Protein 4ISO (pdb70)

Sequence (301 aa):
VVGGTDADEGEWPWQVSLHALGQGHICCGASLISPNWLVSAAHCYIDDRGFRYSDPTQWTAFLGLHDQSQRSAPGVQERRLKRIISHPFFNDFTFDYDIALLELEKPAEYSSMVRPICLPDASHVFPAGKAIWVTGWGHTQYGGTGALILQKGEIRVIQQTTCENLLPQQITPRMMCVGFLSGGVDSCQGDSGGPLSSVEADGRIFQAGVVSWGDGCAQRNKPGVYTRLPLFRDWIKENTGVQTEDYCLASNKVGRCRGSFPRWYYDPTEQICKSFVYGGCLGNKNNYLREEECILACRGVQ

Secondary structure (DSSP, 8-state):
-BS-EEPPTTS-TTEEEEEETTTEEEEEEEE-SSSEEEE-GGGS---SS--TT-GGGEEEEES-SBTT-TTSTT-EEEEEEEEEE-TT--TTT-TT--EEEEESSPPPP-SS--PPBPPPTT----TT-EEEEEES--SSTTS---SBPEEEEEEE--HHHHHHHSTT---TTEEEEE-TT-S-B--TT-TTPEEEEE-TTS-EEEEEEEEE-SSSS-TT--EEEEESGGGHHHHHHHH--/-HIIIIISPP---SB---EEEEEEETTTTEEEEEEE-SSS--SS-BSSHHHHHHHHTT--

InterPro domains:
  IPR000082 SEA domain [PF01390] (89-164)
  IPR000082 SEA domain [PS50024] (86-203)
  IPR000859 CUB domain [PF00431] (227-331)
  IPR000859 CUB domain [PF00431] (340-444)
  IPR000859 CUB domain [PS01180] (214-334)
  IPR000859 CUB domain [PS01180] (340-447)
  IPR000859 CUB domain [SM00042] (214-334)
  IPR000859 CUB domain [SM00042] (340-447)
  IPR000859 CUB domain [cd00041] (227-332)
  IPR000859 CUB domain [cd00041] (340-444)
  IPR001254 Serine proteases, trypsin domain [PF00089] (615-849)
  IPR001254 Serine proteases, trypsin domain [PS50240] (615-854)
  IPR001254 Serine proteases, trypsin domain [SM00020] (614-849)
  IPR001254 Serine proteases, trypsin domain [cd00190] (615-852)
  IPR002172 Low-density lipoprotein (LDL) receptor class A repeat [PF00057] (453-486)
  IPR002172 Low-density lipoprotein (LDL) receptor class A repeat [PF00057] (488-523)
  IPR002172 Low-density lipoprotein (LDL) receptor class A repeat [PF00057] (525-559)
  IPR002172 Low-density lipoprotein (LDL) receptor class A repeat [PF00057] (566-602)
  IPR002172 Low-density lipoprotein (LDL) receptor class A repeat [PR00261] (462-483)
  IPR002172 Low-density lipoprotein (LDL) receptor class A repeat [PR00261] (499-520)

Foldseek 3Di:
DAQWAFDDQLRQQQKKFKQFAPGGTQEIWGAAFQWKTKFWQLQQPDDPPDHSQDQQRMKMWTLDFFSVCCPPPRIDIWGWDHKAQDPPQDNVLRPRTMIMTTTPGTDDDDSRHDGAAADALPDDDDFFAKWKAKFQDDNFFVHDTHRGITIFIKTWHDPVLVCVLPPPRDDVQKTFIHDLQFRTAGYGSHGTTFIWHQDDVRGTYTQFTFTDWDTHRDHSIGTMTGGRSNCPVVCCVVPVD/DCCFQAVDDWDQDDAQDFQWWWFHDQVVQAIDIDTHNPPDTTNRTGNDRVVNCVVHHPHD

B-factor: mean 25.2, std 8.46, range [13.32, 59.09]

Solvent-accessible surface area: 13180 Å² total; per-residue (Å²): 1,20,51,23,85,87,4,91,128,30,50,20,9,12,4,0,0,0,20,3,125,82,21,33,29,0,0,1,0,0,0,9,10,57,52,20,0,0,0,0,0,3,0,2,59,70,61,253,49,26,158,4,49,44,31,75,42,2,26,0,15,1,7,9,37,23,21,68,99,109,115,39,133,38,28,26,104,27,124,7,120,109,26,26,38,15,96,132,32,62,42,151,70,2,15,45,1,0,0,0,0,40,7,100,114,76,8,126,100,42,96,43,0,112,33,5,31,24,3,89,49,92,61,111,14,71,62,35,52,29,0,66,0,0,2,8,1,13,61,118,90,60,22,109,43,16,108,45,7,18,32,3,77,0,116,9,18,110,48,88,40,0,78,118,40,0,75,184,49,24,28,94,50,4,4,0,0,1,61,79,88,9,42,32,1,0,0,1,1,1,0,0,0,0,0,0,0,73,36,118,89,48,129,35,35,0,0,0,0,0,2,0,0,31,18,4,15,100,186,70,66,4,0,1,0,3,64,0,14,84,4,46,90,31,0,113,139,54,21,54,45,156,82,125,77,69,2,60,29,93,55,87,22,10,63,0,0,0,12,6,49,16,70,31,4,22,35,130,90,98,85,7,69,78,20,44,20,0,16,1,59,32,54,113,0,27,11,34,137,73,102,83,0,78,151,51,1,204,52,33,164

Radius of gyration: 18.5 Å; Cα contacts (8 Å, |Δi|>4): 838; chains: 2; bounding box: 52×42×48 Å

Structure (mmCIF, N/CA/C/O backbone):
data_4ISO
#
_entry.id   4ISO
#
_cell.length_a   61.372
_cell.length_b   61.372
_cell.length_c   178.355
_cell.angle_alpha   90.000
_cell.angle_beta   90.000
_cell.angle_gamma   90.000
#
_symmetry.space_group_name_H-M   'P 43 21 2'
#
loop_
_entity.id
_entity.type
_entity.pdbx_description
1 polymer 'Suppressor of tumorigenicity 14 protein'
2 polymer 'Kunitz-type protease inhibitor 1'
3 non-polymer GLUTATHIONE
4 non-polymer GLYCEROL
5 non-polymer DI(HYDROXYETHYL)ETHER
6 non-polymer 'TRIETHYLENE GLYCOL'
7 water water
#
loop_
_atom_site.group_PDB
_atom_site.id
_atom_site.type_symbol
_atom_site.label_atom_id
_atom_site.label_alt_id
_atom_site.label_comp_id
_atom_site.label_asym_id
_atom_site.label_entity_id
_atom_site.label_seq_id
_atom_site.pdbx_PDB_ins_code
_atom_site.Cartn_x
_atom_site.Cartn_y
_atom_site.Cartn_z
_atom_site.occupancy
_atom_site.B_iso_or_equiv
_atom_site.auth_seq_id
_atom_site.auth_comp_id
_atom_site.auth_asym_id
_atom_site.auth_atom_id
_atom_site.pdbx_PDB_model_num
ATOM 1 N N . VAL A 1 1 ? 25.373 9.855 23.096 1.00 17.19 16 VAL A N 1
ATOM 2 C CA . VAL A 1 1 ? 24.990 11.191 22.509 1.00 17.96 16 VAL A CA 1
ATOM 3 C C . VAL A 1 1 ? 25.250 12.271 23.564 1.00 18.52 16 VAL A C 1
ATOM 4 O O . VAL A 1 1 ? 24.720 12.181 24.696 1.00 19.33 16 VAL A O 1
ATOM 8 N N . VAL A 1 2 ? 26.080 13.246 23.193 1.00 18.28 17 VAL A N 1
ATOM 9 C CA . VAL A 1 2 ? 26.412 14.401 24.011 1.00 18.65 17 VAL A CA 1
ATOM 10 C C . VAL A 1 2 ? 25.448 15.496 23.580 1.00 19.38 17 VAL A C 1
ATOM 11 O O . VAL A 1 2 ? 25.265 15.705 22.386 1.00 18.21 17 VAL A O 1
ATOM 15 N N . GLY A 1 3 ? 24.816 16.175 24.535 1.00 19.01 18 GLY A N 1
ATOM 16 C CA . GLY A 1 3 ? 23.998 17.345 24.203 1.00 19.49 18 GLY A CA 1
ATOM 17 C C . GLY A 1 3 ? 22.630 17.005 23.648 1.00 19.93 18 GLY A C 1
ATOM 18 O O . GLY A 1 3 ? 21.975 17.855 23.050 1.00 19.93 18 GLY A O 1
ATOM 19 N N . GLY A 1 4 ? 22.178 15.772 23.860 1.00 20.25 19 GLY A N 1
ATOM 20 C CA . GLY A 1 4 ? 20.876 15.350 23.360 1.00 20.18 19 GLY A CA 1
ATOM 21 C C . GLY A 1 4 ? 19.818 15.392 24.455 1.00 20.78 19 GLY A C 1
ATOM 22 O O . GLY A 1 4 ? 20.034 15.964 25.530 1.00 20.69 19 GLY A O 1
ATOM 23 N N . THR A 1 5 ? 18.678 14.764 24.206 1.00 20.83 20 THR A N 1
ATOM 24 C CA . THR A 1 5 ? 17.601 14.710 25.211 1.00 21.12 20 THR A CA 1
ATOM 25 C C . THR A 1 5 ? 16.988 13.328 25.117 1.00 20.50 20 THR A C 1
ATOM 26 O O . THR A 1 5 ? 17.240 12.610 24.122 1.00 18.74 20 THR A O 1
ATOM 30 N N . ASP A 1 6 ? 16.176 12.948 26.111 1.00 19.58 21 ASP A N 1
ATOM 31 C CA . ASP A 1 6 ? 15.494 11.661 26.070 1.00 20.57 21 ASP A CA 1
ATOM 32 C C . ASP A 1 6 ? 14.619 11.506 24.835 1.00 21.42 21 ASP A C 1
ATOM 33 O O . ASP A 1 6 ? 13.787 12.367 24.548 1.00 21.18 21 ASP A O 1
ATOM 38 N N . ALA A 1 7 ? 14.776 10.396 24.118 1.00 21.08 22 ALA A N 1
ATOM 39 C CA . ALA A 1 7 ? 13.838 10.089 23.049 1.00 21.91 22 ALA A CA 1
ATOM 40 C C . ALA A 1 7 ? 12.457 9.774 23.639 1.00 23.11 22 ALA A C 1
ATOM 41 O O . ALA A 1 7 ? 12.376 9.262 24.768 1.00 22.92 22 ALA A O 1
ATOM 43 N N . ASP A 1 8 ? 11.393 10.074 22.877 1.00 23.72 23 ASP A N 1
ATOM 44 C CA . ASP A 1 8 ? 10.028 9.573 23.160 1.00 24.43 23 ASP A CA 1
ATOM 45 C C . ASP A 1 8 ? 9.934 8.036 22.970 1.00 24.25 23 ASP A C 1
ATOM 46 O O . ASP A 1 8 ? 10.594 7.454 22.085 1.00 23.72 23 ASP A O 1
ATOM 51 N N . GLU A 1 9 ? 9.092 7.365 23.753 1.00 23.48 24 GLU A N 1
ATOM 52 C CA . GLU A 1 9 ? 8.834 5.943 23.480 1.00 23.77 24 GLU A CA 1
ATOM 53 C C . GLU A 1 9 ? 8.149 5.792 22.123 1.00 23.24 24 GLU A C 1
ATOM 54 O O . GLU A 1 9 ? 7.172 6.491 21.838 1.00 22.92 24 GLU A O 1
ATOM 60 N N . GLY A 1 10 ? 8.679 4.913 21.274 1.00 22.61 25 GLY A N 1
ATOM 61 C CA . GLY A 1 10 ? 8.118 4.710 19.937 1.00 23.17 25 GLY A CA 1
ATOM 62 C C . GLY A 1 10 ? 8.662 5.683 18.898 1.00 22.81 25 GLY A C 1
ATOM 63 O O . GLY A 1 10 ? 8.309 5.621 17.724 1.00 22.95 25 GLY A O 1
ATOM 64 N N . GLU A 1 11 ? 9.535 6.584 19.312 1.00 22.97 26 GLU A N 1
ATOM 65 C CA . GLU A 1 11 ? 9.990 7.627 18.386 1.00 22.63 26 GLU A CA 1
ATOM 66 C C . GLU A 1 11 ? 10.967 7.123 17.317 1.00 22.31 26 GLU A C 1
ATOM 67 O O . GLU A 1 11 ? 10.891 7.551 16.166 1.00 22.90 26 GLU A O 1
ATOM 73 N N . TRP A 1 12 ? 11.864 6.205 17.681 1.00 21.20 27 TRP A N 1
ATOM 74 C CA . TRP A 1 12 ? 12.831 5.648 16.722 1.00 20.27 27 TRP A CA 1
ATOM 75 C C . TRP A 1 12 ? 12.735 4.115 16.725 1.00 19.34 27 TRP A C 1
ATOM 76 O O . TRP A 1 12 ? 13.609 3.451 17.278 1.00 18.73 27 TRP A O 1
ATOM 87 N N . PRO A 1 13 ? 11.646 3.545 16.142 1.00 18.94 28 PRO A N 1
ATOM 88 C CA . PRO A 1 13 ? 11.373 2.099 16.294 1.00 18.91 28 PRO A CA 1
ATOM 89 C C . PRO A 1 13 ? 12.319 1.248 15.473 1.00 18.52 28 PRO A C 1
ATOM 90 O O . PRO A 1 13 ? 12.226 0.014 15.509 1.00 18.30 28 PRO A O 1
ATOM 94 N N . TRP A 1 14 ? 13.197 1.903 14.714 1.00 16.13 29 TRP A N 1
ATOM 95 C CA . TRP A 1 14 ? 14.260 1.216 13.979 1.00 16.69 29 TRP A CA 1
ATOM 96 C C . TRP A 1 14 ? 15.567 1.119 14.780 1.00 17.34 29 TRP A C 1
ATOM 97 O O . TRP A 1 14 ? 16.481 0.390 14.382 1.00 18.08 29 TRP A O 1
ATOM 108 N N . GLN A 1 15 ? 15.689 1.878 15.875 1.00 17.01 30 GLN A N 1
ATOM 109 C CA . GLN A 1 15 ? 16.930 1.833 16.681 1.00 17.40 30 GLN A CA 1
ATOM 110 C C . GLN A 1 15 ? 17.046 0.491 17.398 1.00 17.72 30 GLN A C 1
ATOM 111 O O . GLN A 1 15 ? 16.071 0.019 18.020 1.00 17.42 30 GLN A O 1
ATOM 117 N N . VAL A 1 16 ? 18.225 -0.118 17.287 1.00 17.48 31 VAL A N 1
ATOM 118 C CA . VAL A 1 16 ? 18.497 -1.414 17.894 1.00 18.42 31 VAL A CA 1
ATOM 119 C C . VAL A 1 16 ? 19.728 -1.328 18.814 1.00 18.02 31 VAL A C 1
ATOM 120 O O . VAL A 1 16 ? 20.665 -0.585 18.522 1.00 18.75 31 VAL A O 1
ATOM 124 N N . SER A 1 17 ? 19.716 -2.084 19.902 1.00 16.23 32 SER A N 1
ATOM 125 C CA . SER A 1 17 ? 20.877 -2.195 20.810 1.00 16.96 32 SER A CA 1
ATOM 126 C C . SER A 1 17 ? 21.549 -3.573 20.678 1.00 16.62 32 SER A C 1
ATOM 127 O O . SER A 1 17 ? 20.874 -4.593 20.853 1.00 17.24 32 SER A O 1
ATOM 130 N N . LEU A 1 18 ? 22.842 -3.609 20.349 1.00 16.23 33 LEU A N 1
ATOM 131 C CA . LEU A 1 18 ? 23.603 -4.861 20.280 1.00 16.96 33 LEU A CA 1
ATOM 132 C C . LEU A 1 18 ? 24.497 -5.134 21.514 1.00 16.63 33 LEU A C 1
ATOM 133 O O . LEU A 1 18 ? 25.423 -4.371 21.811 1.00 16.15 33 LEU A O 1
ATOM 138 N N . HIS A 1 19 ? 24.229 -6.264 22.173 1.00 17.71 34 HIS A N 1
ATOM 139 C CA . HIS A 1 19 ? 24.964 -6.718 23.352 1.00 17.40 34 HIS A CA 1
ATOM 140 C C . HIS A 1 19 ? 25.810 -7.927 23.017 1.00 18.38 34 HIS A C 1
ATOM 141 O O . HIS A 1 19 ? 25.310 -8.903 22.425 1.00 18.37 34 HIS A O 1
ATOM 148 N N . ALA A 1 20 ? 27.073 -7.865 23.426 1.00 18.78 35 ALA A N 1
ATOM 149 C CA . ALA A 1 20 ? 28.010 -8.971 23.267 1.00 19.92 35 ALA A CA 1
ATOM 150 C C . ALA A 1 20 ? 28.095 -9.750 24.574 1.00 20.66 35 ALA A C 1
ATOM 151 O O . ALA A 1 20 ? 27.932 -9.173 25.654 1.00 20.81 35 ALA A O 1
ATOM 153 N N . LEU A 1 21 ? 28.364 -11.048 24.470 1.00 21.52 36 LEU A N 1
ATOM 154 C CA . LEU A 1 21 ? 28.307 -11.953 25.626 1.00 22.31 36 LEU A CA 1
ATOM 155 C C . LEU A 1 21 ? 29.168 -11.442 26.786 1.00 21.76 36 LEU A C 1
ATOM 156 O O . LEU A 1 21 ? 30.373 -11.217 26.622 1.00 21.39 36 LEU A O 1
ATOM 161 N N . GLY A 1 22 ? 28.533 -11.252 27.944 1.00 22.08 37 GLY A N 1
ATOM 162 C CA . GLY A 1 22 ? 29.236 -10.818 29.169 1.00 21.70 37 GLY A CA 1
ATOM 163 C C . GLY A 1 22 ? 29.624 -9.348 29.231 1.00 21.40 37 GLY A C 1
ATOM 164 O O . GLY A 1 22 ? 30.290 -8.921 30.163 1.00 21.54 37 GLY A O 1
ATOM 165 N N . GLN A 1 23 ? 29.175 -8.560 28.258 1.00 20.82 38 GLN A N 1
ATOM 166 C CA . GLN A 1 23 ? 29.723 -7.219 28.044 1.00 20.12 38 GLN A CA 1
ATOM 167 C C . GLN A 1 23 ? 28.678 -6.114 27.937 1.00 19.98 38 GLN A C 1
ATOM 168 O O . GLN A 1 23 ? 29.035 -4.938 27.925 1.00 21.29 38 GLN A O 1
ATOM 174 N N . GLY A 1 24 ? 27.410 -6.494 27.865 1.00 19.23 39 GLY A N 1
ATOM 175 C CA . GLY A 1 24 ? 26.306 -5.535 27.697 1.00 19.24 39 GLY A CA 1
ATOM 176 C C . GLY A 1 24 ? 26.372 -4.781 26.372 1.00 18.78 39 GLY A C 1
ATOM 177 O O . GLY A 1 24 ? 26.996 -5.234 25.415 1.00 18.61 39 GLY A O 1
ATOM 178 N N . HIS A 1 25 ? 25.731 -3.620 26.331 1.00 18.62 40 HIS A N 1
ATOM 179 C CA . HIS A 1 25 ? 25.588 -2.877 25.089 1.00 18.55 40 HIS A CA 1
ATOM 180 C C . HIS A 1 25 ? 26.934 -2.412 24.557 1.00 18.36 40 HIS A C 1
ATOM 181 O O . HIS A 1 25 ? 27.683 -1.759 25.266 1.00 17.66 40 HIS A O 1
ATOM 188 N N . ILE A 1 26 ? 27.212 -2.737 23.300 1.00 18.13 41 ILE A N 1
ATOM 189 C CA . ILE A 1 26 ? 28.457 -2.347 22.619 1.00 17.97 41 ILE A CA 1
ATOM 190 C C . ILE A 1 26 ? 28.224 -1.326 21.462 1.00 18.48 41 ILE A C 1
ATOM 191 O O . ILE A 1 26 ? 29.017 -0.409 21.263 1.00 17.60 41 ILE A O 1
ATOM 196 N N A CYS A 1 27 ? 27.166 -1.541 20.683 0.50 18.49 42 CYS A N 1
ATOM 197 N N B CYS A 1 27 ? 27.210 -1.505 20.662 0.50 18.49 42 CYS A N 1
ATOM 198 C CA A CYS A 1 27 ? 26.924 -0.797 19.446 0.50 19.50 42 CYS A CA 1
ATOM 199 C CA B CYS A 1 27 ? 26.861 -0.516 19.699 0.50 19.50 42 CYS A CA 1
ATOM 200 C C A CYS A 1 27 ? 25.439 -0.729 19.196 0.50 18.33 42 CYS A C 1
ATOM 201 C C B CYS A 1 27 ? 25.465 -0.685 19.209 0.50 18.33 42 CYS A C 1
ATOM 202 O O A CYS A 1 27 ? 24.675 -1.561 19.688 0.50 18.39 42 CYS A O 1
ATOM 203 O O B CYS A 1 27 ? 24.768 -1.536 19.678 0.50 18.39 42 CYS A O 1
ATOM 208 N N . GLY A 1 28 ? 25.029 0.283 18.445 1.00 17.86 43 GLY A N 1
ATOM 209 C CA . GLY A 1 28 ? 23.694 0.315 17.896 1.00 16.91 43 GLY A CA 1
ATOM 210 C C . GLY A 1 28 ? 23.609 -0.323 16.520 1.00 16.96 43 GLY A C 1
ATOM 211 O O . GLY A 1 28 ? 24.599 -0.821 15.959 1.00 17.26 43 GLY A O 1
ATOM 212 N N . ALA A 1 29 ? 22.399 -0.339 15.990 1.00 17.25 44 ALA A N 1
ATOM 213 C CA . ALA A 1 29 ? 22.138 -0.808 14.635 1.00 17.52 44 ALA A CA 1
ATOM 214 C C . ALA A 1 29 ? 20.773 -0.256 14.272 1.00 17.99 44 ALA A C 1
ATOM 215 O O . ALA A 1 29 ? 20.122 0.405 15.115 1.00 16.89 44 ALA A O 1
ATOM 217 N N . SER A 1 30 ? 20.370 -0.467 13.015 1.00 17.15 45 SER A N 1
ATOM 218 C CA . SER A 1 30 ? 19.067 -0.026 12.536 1.00 17.84 45 SER A CA 1
ATOM 219 C C . SER A 1 30 ? 18.358 -1.181 11.826 1.00 17.57 45 SER A C 1
ATOM 220 O O . SER A 1 30 ? 18.958 -1.911 11.055 1.00 17.36 45 SER A O 1
ATOM 223 N N . LEU A 1 31 ? 17.079 -1.327 12.090 1.00 17.61 46 LEU A N 1
ATOM 224 C CA . LEU A 1 31 ? 16.278 -2.363 11.430 1.00 18.12 46 LEU A CA 1
ATOM 225 C C . LEU A 1 31 ? 15.865 -1.847 10.057 1.00 17.96 46 LEU A C 1
ATOM 226 O O . LEU A 1 31 ? 15.336 -0.744 9.966 1.00 17.57 46 LEU A O 1
ATOM 231 N N . ILE A 1 32 ? 16.130 -2.630 9.009 1.00 18.65 47 ILE A N 1
ATOM 232 C CA . ILE A 1 32 ? 15.810 -2.229 7.628 1.00 19.62 47 ILE A CA 1
ATOM 233 C C . ILE A 1 32 ? 14.784 -3.146 6.927 1.00 21.23 47 ILE A C 1
ATOM 234 O O . ILE A 1 32 ? 14.290 -2.791 5.861 1.00 20.88 47 ILE A O 1
ATOM 239 N N . SER A 1 33 ? 14.482 -4.302 7.543 1.00 21.62 48 SER A N 1
ATOM 240 C CA . SER A 1 33 ? 13.493 -5.287 7.050 1.00 22.26 48 SER A CA 1
ATOM 241 C C . SER A 1 33 ? 13.236 -6.287 8.194 1.00 22.78 48 SER A C 1
ATOM 242 O O . SER A 1 33 ? 13.834 -6.138 9.274 1.00 22.72 48 SER A O 1
ATOM 245 N N . PRO A 1 34 ? 12.364 -7.312 7.987 1.00 22.82 49 PRO A N 1
ATOM 246 C CA . PRO A 1 34 ? 12.107 -8.194 9.128 1.00 22.64 49 PRO A CA 1
ATOM 247 C C . PRO A 1 34 ? 13.346 -8.931 9.592 1.00 22.30 49 PRO A C 1
ATOM 248 O O . PRO A 1 34 ? 13.449 -9.271 10.760 1.00 22.91 49 PRO A O 1
ATOM 252 N N . ASN A 1 35 ? 14.290 -9.146 8.687 1.00 21.44 50 ASN A N 1
ATOM 253 C CA . ASN A 1 35 ? 15.380 -10.051 8.938 1.00 21.49 50 ASN A CA 1
ATOM 254 C C . ASN A 1 35 ? 16.758 -9.411 9.038 1.00 20.50 50 ASN A C 1
ATOM 255 O O . ASN A 1 35 ? 17.697 -10.098 9.442 1.00 19.61 50 ASN A O 1
ATOM 260 N N . TRP A 1 36 ? 16.874 -8.126 8.677 1.00 19.65 51 TRP A N 1
ATOM 261 C CA . TRP A 1 36 ? 18.189 -7.467 8.535 1.00 19.72 51 TRP A CA 1
ATOM 262 C C . TRP A 1 36 ? 18.360 -6.137 9.281 1.00 18.61 51 TRP A C 1
ATOM 263 O O . TRP A 1 36 ? 17.422 -5.354 9.401 1.00 19.92 51 TRP A O 1
ATOM 274 N N . LEU A 1 37 ? 19.581 -5.899 9.756 1.00 18.29 52 LEU A N 1
ATOM 275 C CA . LEU A 1 37 ? 20.001 -4.635 10.386 1.00 17.29 52 LEU A CA 1
ATOM 276 C C . LEU A 1 37 ? 21.220 -4.078 9.662 1.00 16.65 52 LEU A C 1
ATOM 277 O O . LEU A 1 37 ? 22.003 -4.837 9.110 1.00 17.25 52 LEU A O 1
ATOM 282 N N . VAL A 1 38 ? 21.413 -2.762 9.732 1.00 16.26 53 VAL A N 1
ATOM 283 C CA . VAL A 1 38 ? 22.646 -2.137 9.270 1.00 15.87 53 VAL A CA 1
ATOM 284 C C . VAL A 1 38 ? 23.376 -1.695 10.528 1.00 16.07 53 VAL A C 1
ATOM 285 O O . VAL A 1 38 ? 22.744 -1.233 11.458 1.00 15.29 53 VAL A O 1
ATOM 289 N N . SER A 1 39 ? 24.690 -1.857 10.560 1.00 16.59 54 SER A N 1
ATOM 290 C CA . SER A 1 39 ? 25.477 -1.419 11.702 1.00 17.68 54 SER A CA 1
ATOM 291 C C . SER A 1 39 ? 26.859 -1.070 11.187 1.00 18.11 54 SER A C 1
ATOM 292 O O . SER A 1 39 ? 27.058 -0.945 9.966 1.00 18.60 54 SER A O 1
ATOM 295 N N . ALA A 1 40 ? 27.802 -0.842 12.102 1.00 18.62 55 ALA A N 1
ATOM 296 C CA . ALA A 1 40 ? 29.173 -0.482 11.743 1.00 17.91 55 ALA A CA 1
ATOM 297 C C . ALA A 1 40 ? 30.076 -1.713 11.759 1.00 18.67 55 ALA A C 1
ATOM 298 O O . ALA A 1 40 ? 30.053 -2.465 12.736 1.00 19.80 55 ALA A O 1
ATOM 300 N N . ALA A 1 41 ? 30.924 -1.869 10.738 1.00 18.38 56 ALA A N 1
ATOM 301 C CA . ALA A 1 41 ? 31.891 -2.982 10.661 1.00 18.11 56 ALA A CA 1
ATOM 302 C C . ALA A 1 41 ? 32.859 -3.067 11.850 1.00 18.25 56 ALA A C 1
ATOM 303 O O . ALA A 1 41 ? 33.182 -4.162 12.307 1.00 17.01 56 ALA A O 1
ATOM 305 N N . HIS A 1 42 ? 33.321 -1.919 12.348 1.00 18.06 57 HIS A N 1
ATOM 306 C CA . HIS A 1 42 ? 34.322 -1.934 13.410 1.00 18.89 57 HIS A CA 1
ATOM 307 C C . HIS A 1 42 ? 33.780 -2.465 14.725 1.00 19.35 57 HIS A C 1
ATOM 308 O O . HIS A 1 42 ? 34.561 -2.721 15.630 1.00 19.38 57 HIS A O 1
ATOM 315 N N . CYS A 1 43 ? 32.469 -2.634 14.842 1.00 19.49 58 CYS A N 1
ATOM 316 C CA . CYS A 1 43 ? 31.916 -3.322 16.017 1.00 20.19 58 CYS A CA 1
ATOM 317 C C . CYS A 1 43 ? 32.154 -4.830 16.030 1.00 20.96 58 CYS A C 1
ATOM 318 O O . CYS A 1 43 ? 32.009 -5.458 17.095 1.00 20.99 58 CYS A O 1
ATOM 321 N N . TYR A 1 44 ? 32.494 -5.424 14.877 1.00 20.24 59 TYR A N 1
ATOM 322 C CA . TYR A 1 44 ? 32.373 -6.892 14.720 1.00 19.73 59 TYR A CA 1
ATOM 323 C C . TYR A 1 44 ? 33.663 -7.517 14.240 1.00 21.21 59 TYR A C 1
ATOM 324 O O . TYR A 1 44 ? 33.658 -8.408 13.397 1.00 21.34 59 TYR A O 1
ATOM 333 N N . ILE A 1 45 ? 34.774 -7.053 14.797 1.00 21.34 60 ILE A N 1
ATOM 334 C CA . ILE A 1 45 ? 36.086 -7.531 14.395 1.00 22.99 60 ILE A CA 1
ATOM 335 C C . ILE A 1 45 ? 36.668 -8.378 15.514 1.00 23.80 60 ILE A C 1
ATOM 336 O O . ILE A 1 45 ? 36.704 -7.931 16.667 1.00 22.18 60 ILE A O 1
ATOM 341 N N . ASP A 1 46 A 37.111 -9.593 15.166 1.00 25.31 60 ASP A N 1
ATOM 342 C CA . ASP A 1 46 A 37.776 -10.469 16.126 1.00 27.67 6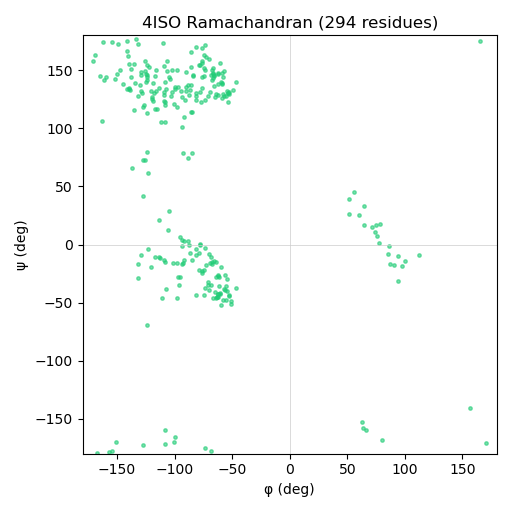0 ASP A CA 1
ATOM 343 C C . ASP A 1 46 A 39.010 -9.785 16.679 1.00 29.01 60 ASP A C 1
ATOM 344 O O . ASP A 1 46 A 39.762 -9.132 15.956 1.00 29.15 60 ASP A O 1
ATOM 349 N N . ASP A 1 47 B 39.224 -9.910 17.972 1.00 30.85 60 ASP A N 1
ATOM 350 C CA . ASP A 1 47 B 40.534 -9.527 18.459 1.00 32.57 60 ASP A CA 1
ATOM 351 C C . ASP A 1 47 B 41.146 -10.645 19.270 1.00 33.44 60 ASP A C 1
ATOM 352 O O . ASP A 1 47 B 40.602 -11.758 19.347 1.00 32.72 60 ASP A O 1
ATOM 357 N N . ARG A 1 48 C 42.278 -10.311 19.880 1.00 34.97 60 ARG A N 1
ATOM 358 C CA . ARG A 1 48 C 43.055 -11.215 20.713 1.00 36.40 60 ARG A CA 1
ATOM 359 C C . ARG A 1 48 C 42.210 -12.007 21.722 1.00 35.77 60 ARG A C 1
ATOM 360 O O . ARG A 1 48 C 42.485 -13.181 21.965 1.00 36.95 60 ARG A O 1
ATOM 368 N N . GLY A 1 49 D 41.188 -11.380 22.297 1.00 34.35 60 GLY A N 1
ATOM 369 C CA . GLY A 1 49 D 40.455 -11.997 23.395 1.00 32.87 60 GLY A CA 1
ATOM 370 C C . GLY A 1 49 D 39.053 -12.500 23.135 1.00 31.93 60 GLY A C 1
ATOM 371 O O . GLY A 1 49 D 38.519 -13.265 23.939 1.00 32.49 60 GLY A O 1
ATOM 372 N N . PHE A 1 50 E 38.432 -12.092 22.029 1.00 29.69 60 PHE A N 1
ATOM 373 C CA . PHE A 1 50 E 37.006 -12.365 21.860 1.00 27.96 60 PHE A CA 1
ATOM 374 C C . PHE A 1 50 E 36.616 -12.241 20.385 1.00 27.30 60 PHE A C 1
ATOM 375 O O . PHE A 1 50 E 37.090 -11.352 19.681 1.00 25.79 60 PHE A O 1
ATOM 383 N N . ARG A 1 51 F 35.734 -13.125 19.947 1.00 25.87 60 ARG A N 1
ATOM 384 C CA . ARG A 1 51 F 35.371 -13.211 18.549 1.00 25.76 60 ARG A CA 1
ATOM 385 C C . ARG A 1 51 F 34.156 -12.367 18.218 1.00 23.52 60 ARG A C 1
ATOM 386 O O . ARG A 1 51 F 33.042 -12.881 18.082 1.00 23.32 60 ARG A O 1
ATOM 394 N N . TYR A 1 52 G 34.378 -11.064 18.084 1.00 21.80 60 TYR A N 1
ATOM 395 C CA . TYR A 1 52 G 33.253 -10.147 17.837 1.00 20.17 60 TYR A CA 1
ATOM 396 C C . TYR A 1 52 G 32.622 -10.382 16.457 1.00 19.61 60 TYR A C 1
ATOM 397 O O . TYR A 1 52 G 31.495 -9.965 16.217 1.00 19.45 60 TYR A O 1
ATOM 406 N N . SER A 1 53 H 33.330 -11.072 15.565 1.00 20.98 60 SER A N 1
ATOM 407 C CA . SER A 1 53 H 32.762 -11.397 14.228 1.00 21.08 60 SER A CA 1
ATOM 408 C C . SER A 1 53 H 31.841 -12.607 14.275 1.00 21.79 60 SER A C 1
ATOM 409 O O . SER A 1 53 H 31.153 -12.927 13.297 1.00 21.53 60 SER A O 1
ATOM 412 N N . ASP A 1 54 I 31.825 -13.288 15.406 1.00 21.92 60 ASP A N 1
ATOM 413 C CA . ASP A 1 54 I 31.020 -14.486 15.532 1.00 23.05 60 ASP A CA 1
ATOM 414 C C . ASP A 1 54 I 29.581 -14.140 15.946 1.00 22.51 60 ASP A C 1
ATOM 415 O O . ASP A 1 54 I 29.355 -13.628 17.046 1.00 22.71 60 ASP A O 1
ATOM 420 N N . PRO A 1 55 ? 28.601 -14.403 15.050 1.00 22.85 61 PRO A N 1
ATOM 421 C CA . PRO A 1 55 ? 27.215 -13.968 15.265 1.00 22.40 61 PRO A CA 1
ATOM 422 C C . PRO A 1 55 ? 26.574 -14.583 16.505 1.00 22.59 61 PRO A C 1
ATOM 423 O O . PRO A 1 55 ? 25.669 -13.965 17.071 1.00 21.15 61 PRO A O 1
ATOM 427 N N . THR A 1 56 ? 27.032 -15.772 16.927 1.00 22.83 62 THR A N 1
ATOM 428 C CA . THR A 1 56 ? 26.482 -16.413 18.161 1.00 23.92 62 THR A CA 1
ATOM 429 C C . THR A 1 56 ? 26.789 -15.636 19.454 1.00 23.38 62 THR A C 1
ATOM 430 O O . THR A 1 56 ? 26.205 -15.920 20.490 1.00 24.53 62 THR A O 1
ATOM 434 N N . GLN A 1 57 ? 27.707 -14.683 19.393 1.00 23.21 63 GLN A N 1
ATOM 435 C CA . GLN A 1 57 ? 28.166 -13.963 20.601 1.00 22.99 63 GLN A CA 1
ATOM 436 C C . GLN A 1 57 ? 27.310 -12.746 20.930 1.00 22.61 63 GLN A C 1
ATOM 437 O O . GLN A 1 57 ? 27.550 -12.073 21.936 1.00 22.82 63 GLN A O 1
ATOM 443 N N . TRP A 1 58 ? 26.293 -12.479 20.106 1.00 22.75 64 TRP A N 1
ATOM 444 C CA . TRP A 1 58 ? 25.523 -11.244 20.212 1.00 21.52 64 TRP A CA 1
ATOM 445 C C . TRP A 1 58 ? 24.033 -11.444 20.431 1.00 22.56 64 TRP A C 1
ATOM 446 O O . TRP A 1 58 ? 23.436 -12.440 19.974 1.00 23.41 64 TRP A O 1
ATOM 457 N N . THR A 1 59 ? 23.418 -10.460 21.080 1.00 21.99 65 THR A N 1
ATOM 458 C CA . THR A 1 59 ? 21.978 -10.382 21.163 1.00 22.15 65 THR A CA 1
ATOM 459 C C . THR A 1 59 ? 21.541 -8.985 20.750 1.00 21.18 65 THR A C 1
ATOM 460 O O . THR A 1 59 ? 22.096 -7.992 21.218 1.00 20.84 65 THR A O 1
ATOM 464 N N . ALA A 1 60 ? 20.545 -8.910 19.877 1.00 20.29 66 ALA A N 1
ATOM 465 C CA . ALA A 1 60 ? 19.972 -7.625 19.484 1.00 20.11 66 ALA A CA 1
ATOM 466 C C . ALA A 1 60 ? 18.681 -7.370 20.261 1.00 20.16 66 ALA A C 1
ATOM 467 O O . ALA A 1 60 ? 17.836 -8.273 20.414 1.00 20.63 66 ALA A O 1
ATOM 469 N N . PHE A 1 61 ? 18.540 -6.166 20.789 1.00 19.75 67 PHE A N 1
ATOM 470 C CA . PHE A 1 61 ? 17.289 -5.756 21.427 1.00 20.34 67 PHE A CA 1
ATOM 471 C C . PHE A 1 61 ? 16.614 -4.740 20.526 1.00 20.25 67 PHE A C 1
ATOM 472 O O . PHE A 1 61 ? 17.193 -3.682 20.241 1.00 19.09 67 PHE A O 1
ATOM 480 N N . LEU A 1 62 ? 15.405 -5.073 20.080 1.00 20.34 68 LEU A N 1
ATOM 481 C CA . LEU A 1 62 ? 14.584 -4.171 19.285 1.00 21.34 68 LEU A CA 1
ATOM 482 C C . LEU A 1 62 ? 13.456 -3.665 20.150 1.00 21.68 68 LEU A C 1
ATOM 483 O O . LEU A 1 62 ? 12.980 -4.384 21.044 1.00 21.64 68 LEU A O 1
ATOM 488 N N . GLY A 1 63 ? 12.999 -2.448 19.876 1.00 21.11 69 GLY A N 1
ATOM 489 C CA . GLY A 1 63 ? 11.890 -1.893 20.640 1.00 21.62 69 GLY A CA 1
ATOM 490 C C . GLY A 1 63 ? 12.295 -1.458 22.030 1.00 22.35 69 GLY A C 1
ATOM 491 O O . GLY A 1 63 ? 11.445 -1.263 22.902 1.00 22.71 69 GLY A O 1
ATOM 492 N N . LEU A 1 64 ? 13.598 -1.310 22.250 1.00 22.42 70 LEU A N 1
ATOM 493 C CA . LEU A 1 64 ? 14.120 -0.950 23.565 1.00 21.90 70 LEU A CA 1
ATOM 494 C C . LEU A 1 64 ? 14.125 0.562 23.762 1.00 22.89 70 LEU A C 1
ATOM 495 O O . LEU A 1 64 ? 14.513 1.322 22.844 1.00 21.70 70 LEU A O 1
ATOM 500 N N . HIS A 1 65 ? 13.711 0.997 24.954 1.00 21.93 71 HIS A N 1
ATOM 501 C CA . HIS A 1 65 ? 13.774 2.397 25.315 1.00 23.37 71 HIS A CA 1
ATOM 502 C C . HIS A 1 65 ? 14.817 2.660 26.409 1.00 23.50 71 HIS A C 1
ATOM 503 O O . HIS A 1 65 ? 15.617 3.592 26.322 1.00 23.19 71 HIS A O 1
ATOM 510 N N . ASP A 1 66 ? 14.800 1.818 27.440 1.00 24.06 72 ASP A N 1
ATOM 511 C CA . ASP A 1 66 ? 15.583 2.029 28.655 1.00 24.19 72 ASP A CA 1
ATOM 512 C C . ASP A 1 66 ? 16.377 0.744 28.856 1.00 24.25 72 ASP A C 1
ATOM 513 O O . ASP A 1 66 ? 15.794 -0.324 29.010 1.00 24.10 72 ASP A O 1
ATOM 518 N N . GLN A 1 67 ? 17.700 0.836 28.864 1.00 24.55 73 GLN A N 1
ATOM 519 C CA . GLN A 1 67 ? 18.558 -0.348 29.038 1.00 25.38 73 GLN A CA 1
ATOM 520 C C . GLN A 1 67 ? 18.336 -1.111 30.351 1.00 26.45 73 GLN A C 1
ATOM 521 O O . GLN A 1 67 ? 18.743 -2.275 30.456 1.00 25.72 73 GLN A O 1
ATOM 527 N N . SER A 1 68 ? 17.722 -0.455 31.339 1.00 27.40 74 SER A N 1
ATOM 528 C CA . SER A 1 68 ? 17.441 -1.090 32.630 1.00 29.17 74 SER A CA 1
ATOM 529 C C . SER A 1 68 ? 16.105 -1.830 32.588 1.00 30.76 74 SER A C 1
ATOM 530 O O . SER A 1 68 ? 15.776 -2.577 33.520 1.00 31.72 74 SER A O 1
ATOM 533 N N . GLN A 1 69 ? 15.360 -1.657 31.493 1.00 31.55 75 GLN A N 1
ATOM 534 C CA . GLN A 1 69 ? 14.050 -2.288 31.318 1.00 32.93 75 GLN A CA 1
ATOM 535 C C . GLN A 1 69 ? 14.005 -3.137 30.067 1.00 32.83 75 GLN A C 1
ATOM 536 O O . GLN A 1 69 ? 13.212 -2.867 29.158 1.00 32.51 75 GLN A O 1
ATOM 542 N N . ARG A 1 70 ? 14.839 -4.163 30.004 1.00 32.79 76 ARG A N 1
ATOM 543 C CA . ARG A 1 70 ? 14.936 -4.921 28.778 1.00 33.50 76 ARG A CA 1
ATOM 544 C C . ARG A 1 70 ? 13.834 -5.969 28.607 1.00 33.83 76 ARG A C 1
ATOM 545 O O . ARG A 1 70 ? 13.768 -6.623 27.578 1.00 32.77 76 ARG A O 1
ATOM 553 N N . SER A 1 71 ? 12.976 -6.129 29.614 1.00 34.64 77 SER A N 1
ATOM 554 C CA . SER A 1 71 ? 11.786 -6.972 29.447 1.00 35.47 77 SER A CA 1
ATOM 555 C C . SER A 1 71 ? 10.479 -6.178 29.496 1.00 35.55 77 SER A C 1
ATOM 556 O O . SER A 1 71 ? 9.409 -6.745 29.718 1.00 36.04 77 SER A O 1
ATOM 559 N N . ALA A 1 72 A 10.558 -4.873 29.235 1.00 35.23 77 ALA A N 1
ATOM 560 C CA . ALA A 1 72 A 9.358 -4.078 29.031 1.00 34.83 77 ALA A CA 1
ATOM 561 C C . ALA A 1 72 A 8.511 -4.665 27.889 1.00 35.10 77 ALA A C 1
ATOM 562 O O . ALA A 1 72 A 9.049 -5.309 26.971 1.00 34.24 77 ALA A O 1
ATOM 564 N N . PRO A 1 73 ? 7.175 -4.488 27.970 1.00 35.39 78 PRO A N 1
ATOM 565 C CA . PRO A 1 73 ? 6.260 -4.911 26.903 1.00 35.39 78 PRO A CA 1
ATOM 566 C C . PRO A 1 73 ? 6.721 -4.314 25.580 1.00 34.85 78 PRO A C 1
ATOM 567 O O . PRO A 1 73 ? 7.020 -3.121 25.520 1.00 35.09 78 PRO A O 1
ATOM 571 N N . GLY A 1 74 ? 6.829 -5.137 24.540 1.00 34.21 79 GLY A N 1
ATOM 572 C CA . GLY A 1 74 ? 7.220 -4.632 23.222 1.00 32.84 79 GLY A CA 1
ATOM 573 C C . GLY A 1 74 ? 8.709 -4.710 22.895 1.00 31.53 79 GLY A C 1
ATOM 574 O O . GLY A 1 74 ? 9.106 -4.473 21.748 1.00 31.32 79 GLY A O 1
ATOM 575 N N . VAL A 1 75 ? 9.538 -5.031 23.886 1.00 30.13 80 VAL A N 1
ATOM 576 C CA . VAL A 1 75 ? 10.954 -5.277 23.621 1.00 28.32 80 VAL A CA 1
ATOM 577 C C . VAL A 1 75 ? 11.061 -6.655 22.984 1.00 27.96 80 VAL A C 1
ATOM 578 O O . VAL A 1 75 ? 10.401 -7.595 23.418 1.00 27.70 80 VAL A O 1
ATOM 582 N N . GLN A 1 76 ? 11.848 -6.761 21.922 1.00 26.36 81 GLN A N 1
ATOM 583 C CA . GLN A 1 76 ? 12.014 -8.029 21.243 1.00 25.83 81 GLN A CA 1
ATOM 584 C C . GLN A 1 76 ? 13.476 -8.325 21.311 1.00 26.20 81 GLN A C 1
ATOM 585 O O . GLN A 1 76 ? 14.306 -7.450 21.028 1.00 26.31 81 GLN A O 1
ATOM 591 N N . GLU A 1 77 ? 13.796 -9.546 21.713 1.00 25.41 82 GLU A N 1
ATOM 592 C CA . GLU A 1 77 ? 15.171 -9.979 21.817 1.00 25.49 82 GLU A CA 1
ATOM 593 C C . GLU A 1 77 ? 15.472 -10.969 20.676 1.00 24.57 82 GLU A C 1
ATOM 594 O O . GLU A 1 77 ? 14.683 -11.872 20.408 1.00 23.87 82 GLU A O 1
ATOM 600 N N . ARG A 1 78 ? 16.600 -10.796 19.994 1.00 23.84 83 ARG A N 1
ATOM 601 C CA . ARG A 1 78 ? 16.952 -11.682 18.877 1.00 23.07 83 ARG A CA 1
ATOM 602 C C . ARG A 1 78 ? 18.409 -12.067 18.895 1.00 23.50 83 ARG A C 1
ATOM 603 O O . ARG A 1 78 ? 19.274 -11.260 19.252 1.00 23.92 83 ARG A O 1
ATOM 611 N N . ARG A 1 79 ? 18.685 -13.303 18.502 1.00 23.18 84 ARG A N 1
ATOM 612 C CA . ARG A 1 79 ? 20.044 -13.729 18.256 1.00 23.71 84 ARG A CA 1
ATOM 613 C C . ARG A 1 79 ? 20.374 -13.347 16.823 1.00 22.86 84 ARG A C 1
ATOM 614 O O . ARG A 1 79 ? 19.478 -13.002 16.043 1.00 22.64 84 ARG A O 1
ATOM 622 N N . LEU A 1 80 ? 21.652 -13.383 16.484 1.00 22.75 85 LEU A N 1
ATOM 623 C CA . LEU A 1 80 ? 22.080 -13.152 15.106 1.00 23.18 85 LEU A CA 1
ATOM 624 C C . LEU A 1 80 ? 22.471 -14.435 14.432 1.00 23.68 85 LEU A C 1
ATOM 625 O O . LEU A 1 80 ? 23.090 -15.318 15.047 1.00 23.86 85 LEU A O 1
ATOM 630 N N . LYS A 1 81 ? 22.152 -14.510 13.146 1.00 23.55 86 LYS A N 1
ATOM 631 C CA . LYS A 1 81 ? 22.549 -15.635 12.329 1.00 24.46 86 LYS A CA 1
ATOM 632 C C . LYS A 1 81 ? 23.829 -15.316 11.567 1.00 24.12 86 LYS A C 1
ATOM 633 O O . LYS A 1 81 ? 24.662 -16.198 11.347 1.00 23.63 86 LYS A O 1
ATOM 639 N N . ARG A 1 82 ? 23.979 -14.056 11.167 1.00 24.00 87 ARG A N 1
ATOM 640 C CA . ARG A 1 82 ? 25.064 -13.653 10.289 1.00 25.18 87 ARG A CA 1
ATOM 641 C C . ARG A 1 82 ? 25.518 -12.229 10.502 1.00 23.99 87 ARG A C 1
ATOM 642 O O . ARG A 1 82 ? 24.718 -11.365 10.815 1.00 23.94 87 ARG A O 1
ATOM 650 N N . ILE A 1 83 ? 26.804 -12.006 10.306 1.00 22.98 88 ILE A N 1
ATOM 651 C CA . ILE A 1 83 ? 27.362 -10.670 10.300 1.00 22.86 88 ILE A CA 1
ATOM 652 C C . ILE A 1 83 ? 28.148 -10.559 9.010 1.00 23.11 88 ILE A C 1
ATOM 653 O O . ILE A 1 83 ? 29.090 -11.323 8.811 1.00 22.58 88 ILE A O 1
ATOM 658 N N . ILE A 1 84 ? 27.756 -9.635 8.136 1.00 22.62 89 ILE A N 1
ATOM 659 C CA . ILE A 1 84 ? 28.487 -9.412 6.879 1.00 23.64 89 ILE A CA 1
ATOM 660 C C . ILE A 1 84 ? 29.167 -8.037 6.904 1.00 24.06 89 ILE A C 1
ATOM 661 O O . ILE A 1 84 ? 28.491 -7.020 6.760 1.00 23.54 89 ILE A O 1
ATOM 666 N N . SER A 1 85 ? 30.487 -8.011 7.093 1.00 23.89 90 SER A N 1
ATOM 667 C CA . SER A 1 85 ? 31.216 -6.748 7.066 1.00 25.13 90 SER A CA 1
ATOM 668 C C . SER A 1 85 ? 31.571 -6.357 5.645 1.00 24.47 90 SER A C 1
ATOM 669 O O . SER A 1 85 ? 31.897 -7.219 4.829 1.00 24.50 90 SER A O 1
ATOM 672 N N . HIS A 1 86 ? 31.555 -5.065 5.350 1.00 24.14 91 HIS A N 1
ATOM 673 C CA . HIS A 1 86 ? 31.944 -4.662 3.994 1.00 24.36 91 HIS A CA 1
ATOM 674 C C . HIS A 1 86 ? 33.337 -5.209 3.645 1.00 24.38 91 HIS A C 1
ATOM 675 O O . HIS A 1 86 ? 34.302 -5.014 4.410 1.00 23.91 91 HIS A O 1
ATOM 682 N N . PRO A 1 87 ? 33.445 -5.898 2.495 1.00 24.48 92 PRO A N 1
ATOM 683 C CA . PRO A 1 87 ? 34.720 -6.521 2.118 1.00 24.85 92 PRO A CA 1
ATOM 684 C C . PRO A 1 87 ? 35.877 -5.516 2.065 1.00 24.56 92 PRO A C 1
ATOM 685 O O . PRO A 1 87 ? 37.010 -5.900 2.276 1.00 25.30 92 PRO A O 1
ATOM 689 N N . PHE A 1 88 ? 35.589 -4.238 1.818 1.00 24.38 93 PHE A N 1
ATOM 690 C CA . PHE A 1 88 ? 36.630 -3.206 1.782 1.00 24.54 93 PHE A CA 1
ATOM 691 C C . PHE A 1 88 ? 36.907 -2.474 3.116 1.00 24.28 93 PHE A C 1
ATOM 692 O O . PHE A 1 88 ? 37.718 -1.540 3.137 1.00 23.03 93 PHE A O 1
ATOM 700 N N . PHE A 1 89 ? 36.236 -2.872 4.200 1.00 24.24 94 PHE A N 1
ATOM 701 C CA . PHE A 1 89 ? 36.478 -2.249 5.499 1.00 24.78 94 PHE A CA 1
ATOM 702 C C . PHE A 1 89 ? 37.951 -2.256 5.897 1.00 25.82 94 PHE A C 1
ATOM 703 O O . PHE A 1 89 ? 38.600 -3.292 5.848 1.00 26.67 94 PHE A O 1
ATOM 711 N N . ASN A 1 90 ? 38.468 -1.103 6.299 1.00 26.48 95 ASN A N 1
ATOM 712 C CA . ASN A 1 90 ? 39.847 -0.992 6.785 1.00 28.15 95 ASN A CA 1
ATOM 713 C C . ASN A 1 90 ? 39.811 -0.589 8.256 1.00 28.42 95 ASN A C 1
ATOM 714 O O . ASN A 1 90 ? 39.342 0.503 8.571 1.00 28.44 95 ASN A O 1
ATOM 719 N N . ASP A 1 91 ? 40.321 -1.456 9.134 1.00 28.67 96 ASP A N 1
ATOM 720 C CA . ASP A 1 91 ? 40.229 -1.274 10.595 1.00 30.30 96 ASP A CA 1
ATOM 721 C C . ASP A 1 91 ? 41.237 -0.260 11.112 1.00 30.53 96 ASP A C 1
ATOM 722 O O . ASP A 1 91 ? 41.302 0.004 12.328 1.00 30.49 96 ASP A O 1
ATOM 727 N N . PHE A 1 92 ? 42.021 0.299 10.190 1.00 29.93 97 PHE A N 1
ATOM 728 C CA . PHE A 1 92 ? 43.017 1.304 10.527 1.00 30.03 97 PHE A CA 1
ATOM 729 C C . PHE A 1 92 ? 42.655 2.732 10.071 1.00 28.02 97 PHE A C 1
ATOM 730 O O . PHE A 1 92 ? 42.905 3.691 10.813 1.00 27.77 97 PHE A O 1
ATOM 738 N N . THR A 1 93 ? 42.044 2.868 8.891 1.00 25.90 98 THR A N 1
ATOM 739 C CA . THR A 1 93 ? 41.538 4.164 8.398 1.00 24.08 98 THR A CA 1
ATOM 740 C C . THR A 1 93 ? 40.039 4.371 8.641 1.00 22.80 98 THR A C 1
ATOM 741 O O . THR A 1 93 ? 39.542 5.492 8.535 1.00 22.58 98 THR A O 1
ATOM 745 N N . PHE A 1 94 ? 39.341 3.276 8.943 1.00 21.83 99 PHE A N 1
ATOM 746 C CA . PHE A 1 94 ? 37.891 3.231 9.182 1.00 21.50 99 PHE A CA 1
ATOM 747 C C . PHE A 1 94 ? 37.095 3.431 7.883 1.00 21.01 99 PHE A C 1
ATOM 748 O O . PHE A 1 94 ? 35.902 3.695 7.928 1.00 20.69 99 PHE A O 1
ATOM 756 N N . ASP A 1 95 ? 37.764 3.297 6.733 1.00 20.06 100 ASP A N 1
ATOM 757 C CA . ASP A 1 95 ? 37.085 3.374 5.438 1.00 20.45 100 ASP A CA 1
ATOM 758 C C . ASP A 1 95 ? 36.108 2.198 5.266 1.00 20.02 100 ASP A C 1
ATOM 759 O O . ASP A 1 95 ? 36.381 1.092 5.755 1.00 21.38 100 ASP A O 1
ATOM 764 N N . TYR A 1 96 ? 34.985 2.441 4.586 1.00 19.28 101 TYR A N 1
ATOM 765 C CA . TYR A 1 96 ? 33.942 1.436 4.336 1.00 19.08 101 TYR A CA 1
ATOM 766 C C . TYR A 1 96 ? 33.388 0.786 5.614 1.00 19.34 101 TYR A C 1
ATOM 767 O O . TYR A 1 96 ? 33.229 -0.440 5.659 1.00 18.63 101 TYR A O 1
ATOM 776 N N . ASP A 1 97 ? 33.099 1.610 6.629 1.00 18.75 102 ASP A N 1
ATOM 777 C CA . ASP A 1 97 ? 32.706 1.132 7.962 1.00 18.29 102 ASP A CA 1
ATOM 778 C C . ASP A 1 97 ? 31.203 0.850 8.021 1.00 18.52 102 ASP A C 1
ATOM 779 O O . ASP A 1 97 ? 30.396 1.670 8.512 1.00 17.58 102 ASP A O 1
ATOM 784 N N . ILE A 1 98 ? 30.817 -0.302 7.486 1.00 18.40 103 ILE A N 1
ATOM 785 C CA . ILE A 1 98 ? 29.415 -0.671 7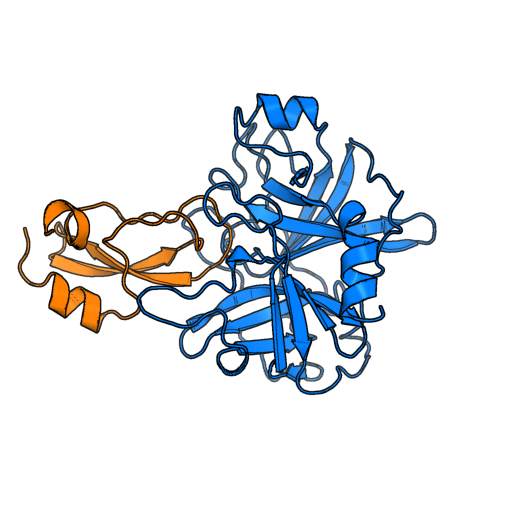.437 1.00 19.32 103 ILE A CA 1
ATOM 786 C C . ILE A 1 98 ? 29.306 -2.207 7.447 1.00 19.10 103 ILE A C 1
ATOM 787 O O . ILE A 1 98 ? 30.166 -2.888 6.864 1.00 19.78 103 ILE A O 1
ATOM 792 N N . ALA A 1 99 ? 28.298 -2.732 8.146 1.00 19.54 104 ALA A N 1
ATOM 793 C CA . ALA A 1 99 ? 28.058 -4.173 8.258 1.00 19.73 104 ALA A CA 1
ATOM 794 C C . ALA A 1 99 ? 26.579 -4.434 8.183 1.00 19.61 104 ALA A C 1
ATOM 795 O O . ALA A 1 99 ? 25.760 -3.546 8.493 1.00 19.75 104 ALA A O 1
ATOM 797 N N . LEU A 1 100 ? 26.234 -5.650 7.768 1.00 19.33 105 LEU A N 1
ATOM 798 C CA . LEU A 1 100 ? 24.851 -6.087 7.690 1.00 19.79 105 LEU A CA 1
ATOM 799 C C . LEU A 1 100 ? 24.670 -7.225 8.652 1.00 19.41 105 LEU A C 1
ATOM 800 O O . LEU A 1 100 ? 25.471 -8.143 8.647 1.00 20.56 105 LEU A O 1
ATOM 805 N N . LEU A 1 101 ? 23.626 -7.184 9.472 1.00 19.56 106 LEU A N 1
ATOM 806 C CA . LEU A 1 101 ? 23.432 -8.250 10.463 1.00 20.58 106 LEU A CA 1
ATOM 807 C C . LEU A 1 101 ? 22.124 -8.961 10.211 1.00 20.77 106 LEU A C 1
ATOM 808 O O . LEU A 1 101 ? 21.057 -8.332 10.189 1.00 20.96 106 LEU A O 1
ATOM 813 N N . GLU A 1 102 ? 22.206 -10.269 10.032 1.00 21.08 107 GLU A N 1
ATOM 814 C CA . GLU A 1 102 ? 21.005 -11.053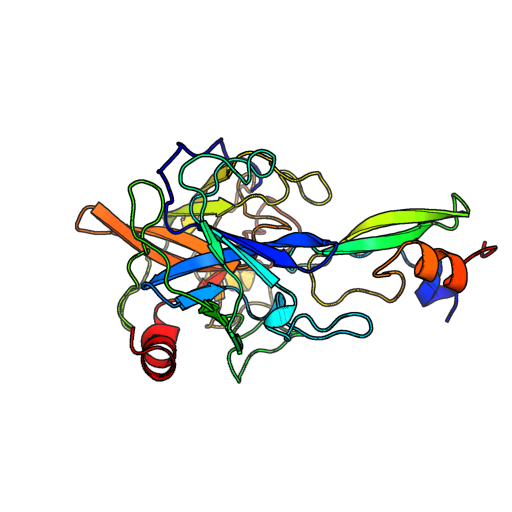 9.836 1.00 22.07 107 GLU A CA 1
ATOM 815 C C . GLU A 1 102 ? 20.514 -11.608 11.168 1.00 21.73 107 GLU A C 1
ATOM 816 O O . GLU A 1 102 ? 21.280 -12.243 11.884 1.00 21.84 107 GLU A O 1
ATOM 822 N N . LEU A 1 103 ? 19.247 -11.359 11.471 1.00 22.10 108 LEU A N 1
ATOM 823 C CA . LEU A 1 103 ? 18.595 -11.850 12.679 1.00 23.83 108 LEU A CA 1
ATOM 824 C C . LEU A 1 103 ? 18.326 -13.349 12.542 1.00 25.16 108 LEU A C 1
ATOM 825 O O . LEU A 1 103 ? 18.117 -13.846 11.420 1.00 25.30 108 LEU A O 1
ATOM 830 N N . GLU A 1 104 ? 18.334 -14.059 13.672 1.00 26.07 109 GLU A N 1
ATOM 831 C CA . GLU A 1 104 ? 18.108 -15.509 13.677 1.00 27.31 109 GLU A CA 1
ATOM 832 C C . GLU A 1 104 ? 16.627 -15.813 13.487 1.00 27.35 109 GLU A C 1
ATOM 833 O O . GLU A 1 104 ? 16.254 -16.878 13.001 1.00 28.01 109 GLU A O 1
ATOM 839 N N . LYS A 1 105 ? 15.785 -14.864 13.855 1.00 26.94 110 LYS A N 1
ATOM 840 C CA . LYS A 1 105 ? 14.377 -14.956 13.542 1.00 27.36 110 LYS A CA 1
ATOM 841 C C . LYS A 1 105 ? 13.787 -13.563 13.311 1.00 26.87 110 LYS A C 1
ATOM 842 O O . LYS A 1 105 ? 14.267 -12.582 13.896 1.00 27.02 110 LYS A O 1
ATOM 848 N N . PRO A 1 106 ? 12.751 -13.465 12.460 1.00 26.75 111 PRO A N 1
ATOM 849 C CA . PRO A 1 106 ? 12.250 -12.141 12.051 1.00 26.34 111 PRO A CA 1
ATOM 850 C C . PRO A 1 106 ? 11.774 -11.274 13.211 1.00 26.75 111 PRO A C 1
ATOM 851 O O . PRO A 1 106 ? 11.247 -11.772 14.207 1.00 26.32 111 PRO A O 1
ATOM 855 N N . ALA A 1 107 ? 11.943 -9.972 13.053 1.00 26.58 112 ALA A N 1
ATOM 856 C CA . ALA A 1 107 ? 11.325 -9.010 13.936 1.00 27.27 112 ALA A CA 1
ATOM 857 C C . ALA A 1 107 ? 9.838 -8.944 13.590 1.00 28.42 112 ALA A C 1
ATOM 858 O O . ALA A 1 107 ? 9.453 -9.088 12.424 1.00 28.99 112 ALA A O 1
ATOM 860 N N . GLU A 1 108 ? 9.012 -8.747 14.610 1.00 29.17 113 GLU A N 1
ATOM 861 C CA . GLU A 1 108 ? 7.589 -8.509 14.441 1.00 30.30 113 GLU A CA 1
ATOM 862 C C . GLU A 1 108 ? 7.309 -7.007 14.494 1.00 29.50 113 GLU A C 1
ATOM 863 O O . GLU A 1 108 ? 7.564 -6.371 15.518 1.00 29.46 113 GLU A O 1
ATOM 869 N N . TYR A 1 109 ? 6.784 -6.440 13.408 1.00 28.96 114 TYR A N 1
ATOM 870 C CA . TYR A 1 109 ? 6.540 -5.001 13.377 1.00 28.68 114 TYR A CA 1
ATOM 871 C C . TYR A 1 109 ? 5.445 -4.624 14.361 1.00 28.87 114 TYR A C 1
ATOM 872 O O . TYR A 1 109 ? 4.475 -5.363 14.524 1.00 29.30 114 TYR A O 1
ATOM 881 N N . SER A 1 110 ? 5.607 -3.492 15.028 1.00 28.21 115 SER A N 1
ATOM 882 C CA . SER A 1 110 ? 4.708 -3.118 16.120 1.00 28.82 115 SER A CA 1
ATOM 883 C C . SER A 1 110 ? 4.791 -1.616 16.262 1.00 28.84 115 SER A C 1
ATOM 884 O O . SER A 1 110 ? 5.545 -0.978 15.528 1.00 28.06 115 SER A O 1
ATOM 887 N N . SER A 1 111 ? 4.071 -1.046 17.229 1.00 28.91 116 SER A N 1
ATOM 888 C CA . SER A 1 111 ? 4.199 0.379 17.495 1.00 29.56 116 SER A CA 1
ATOM 889 C C . SER A 1 111 ? 5.599 0.747 17.986 1.00 29.24 116 SER A C 1
ATOM 890 O O . SER A 1 111 ? 5.957 1.935 18.032 1.00 29.82 116 SER A O 1
ATOM 893 N N . MET A 1 112 ? 6.383 -0.239 18.394 1.00 28.54 117 MET A N 1
ATOM 894 C CA . MET A 1 112 ? 7.701 0.003 18.943 1.00 27.42 117 MET A CA 1
ATOM 895 C C . MET A 1 112 ? 8.855 -0.499 18.079 1.00 25.94 117 MET A C 1
ATOM 896 O O . MET A 1 112 ? 9.962 -0.182 18.347 1.00 24.75 117 MET A O 1
ATOM 901 N N . VAL A 1 113 ? 8.555 -1.292 17.068 1.00 24.64 118 VAL A N 1
ATOM 902 C CA . VAL A 1 113 ? 9.551 -1.918 16.214 1.00 24.22 118 VAL A CA 1
ATOM 903 C C . VAL A 1 113 ? 9.116 -1.769 14.755 1.00 24.56 118 VAL A C 1
ATOM 904 O O . VAL A 1 113 ? 8.073 -2.302 14.342 1.00 24.27 118 VAL A O 1
ATOM 908 N N . ARG A 1 114 ? 9.906 -1.035 13.979 1.00 23.62 119 ARG A N 1
ATOM 909 C CA . ARG A 1 114 ? 9.575 -0.743 12.588 1.00 24.45 119 ARG A CA 1
ATOM 910 C C . ARG A 1 114 ? 10.850 -0.338 11.849 1.00 23.14 119 ARG A C 1
ATOM 911 O O . ARG A 1 114 ? 11.677 0.318 12.438 1.00 22.82 119 ARG A O 1
ATOM 919 N N . PRO A 1 115 ? 10.996 -0.722 10.562 1.00 22.41 120 PRO A N 1
ATOM 920 C CA . PRO A 1 115 ? 12.245 -0.432 9.850 1.00 22.17 120 PRO A CA 1
ATOM 921 C C . PRO A 1 115 ? 12.333 1.018 9.443 1.00 21.20 120 PRO A C 1
ATOM 922 O O . PRO A 1 115 ? 11.300 1.683 9.279 1.00 21.44 120 PRO A O 1
ATOM 926 N N . ILE A 1 116 ? 13.559 1.493 9.258 1.00 19.66 121 ILE A N 1
ATOM 927 C CA . ILE A 1 116 ? 13.784 2.813 8.685 1.00 19.45 121 ILE A CA 1
ATOM 928 C C . ILE A 1 116 ? 13.774 2.658 7.155 1.00 19.63 121 ILE A C 1
ATOM 929 O O . ILE A 1 116 ? 14.099 1.575 6.658 1.00 19.26 121 ILE A O 1
ATOM 934 N N . CYS A 1 117 ? 13.414 3.714 6.408 1.00 19.54 122 CYS A N 1
ATOM 935 C CA . CYS A 1 117 ? 13.548 3.675 4.943 1.00 19.87 122 CYS A CA 1
ATOM 936 C C . CYS A 1 117 ? 14.987 3.843 4.500 1.00 19.14 122 CYS A C 1
ATOM 937 O O . CYS A 1 117 ? 15.765 4.613 5.108 1.00 18.93 122 CYS A O 1
ATOM 940 N N . LEU A 1 118 ? 15.357 3.146 3.431 1.00 18.65 123 LEU A N 1
ATOM 941 C CA . LEU A 1 118 ? 16.689 3.312 2.871 1.00 18.94 123 LEU A CA 1
ATOM 942 C C . LEU A 1 118 ? 16.645 4.248 1.663 1.00 19.65 123 LEU A C 1
ATOM 943 O O . LEU A 1 118 ? 15.738 4.109 0.839 1.00 18.42 123 LEU A O 1
ATOM 948 N N . PRO A 1 119 ? 17.611 5.202 1.566 1.00 19.65 124 PRO A N 1
ATOM 949 C CA . PRO A 1 119 ? 17.611 6.138 0.419 1.00 20.85 124 PRO A CA 1
ATOM 950 C C . PRO A 1 119 ? 18.085 5.476 -0.851 1.00 22.38 124 PRO A C 1
ATOM 951 O O . PRO A 1 119 ? 18.926 4.569 -0.811 1.00 22.32 124 PRO A O 1
ATOM 955 N N . ASP A 1 120 ? 17.619 5.951 -1.996 1.00 24.03 125 ASP A N 1
ATOM 956 C CA . ASP A 1 120 ? 18.118 5.328 -3.211 1.00 25.85 125 ASP A CA 1
ATOM 957 C C . ASP A 1 120 ? 19.575 5.730 -3.499 1.00 25.22 125 ASP A C 1
ATOM 958 O O . ASP A 1 120 ? 20.107 6.702 -2.925 1.00 23.25 125 ASP A O 1
ATOM 963 N N . ALA A 1 121 ? 20.243 4.943 -4.334 1.00 24.53 126 ALA A N 1
ATOM 964 C CA . ALA A 1 121 ? 21.675 5.087 -4.558 1.00 25.44 126 ALA A CA 1
ATOM 965 C C . ALA A 1 121 ? 22.097 6.486 -4.986 1.00 25.74 126 ALA A C 1
ATOM 966 O O . ALA A 1 121 ? 23.215 6.918 -4.688 1.00 27.04 126 ALA A O 1
ATOM 968 N N . SER A 1 122 ? 21.221 7.211 -5.666 1.00 24.70 127 SER A N 1
ATOM 969 C CA . SER A 1 122 ? 21.622 8.525 -6.170 1.00 24.40 127 SER A CA 1
ATOM 970 C C . SER A 1 122 ? 21.271 9.655 -5.213 1.00 23.28 127 SER A C 1
ATOM 971 O O . SER A 1 122 ? 21.582 10.797 -5.489 1.00 22.95 127 SER A O 1
ATOM 974 N N . HIS A 1 123 ? 20.634 9.361 -4.083 1.00 21.56 128 HIS A N 1
ATOM 975 C CA . HIS A 1 123 ? 20.230 10.441 -3.190 1.00 19.69 128 HIS A CA 1
ATOM 976 C C . HIS A 1 123 ? 21.426 11.180 -2.560 1.00 19.54 128 HIS A C 1
ATOM 977 O O . HIS A 1 123 ? 22.450 10.578 -2.230 1.00 18.38 128 HIS A O 1
ATOM 984 N N . VAL A 1 124 ? 21.281 12.487 -2.405 1.00 18.66 129 VAL A N 1
ATOM 985 C CA . VAL A 1 124 ? 22.273 13.297 -1.698 1.00 18.85 129 VAL A CA 1
ATOM 986 C C . VAL A 1 124 ? 21.622 13.962 -0.492 1.00 18.45 129 VAL A C 1
ATOM 987 O O . VAL A 1 124 ? 20.577 14.604 -0.626 1.00 17.75 129 VAL A O 1
ATOM 991 N N . PHE A 1 125 ? 22.218 13.780 0.682 1.00 17.42 130 PHE A N 1
ATOM 992 C CA . PHE A 1 125 ? 21.762 14.491 1.873 1.00 17.62 130 PHE A CA 1
ATOM 993 C C . PHE A 1 125 ? 22.453 15.840 1.863 1.00 17.58 130 PHE A C 1
ATOM 994 O O . PHE A 1 125 ? 23.671 15.875 1.945 1.00 17.45 130 PHE A O 1
ATOM 1002 N N . PRO A 1 126 ? 21.687 16.958 1.708 1.00 17.00 131 PRO A N 1
ATOM 1003 C CA . PRO A 1 126 ? 22.410 18.197 1.376 1.00 17.08 131 PRO A CA 1
ATOM 1004 C C . PRO A 1 126 ? 23.111 18.847 2.572 1.00 16.77 131 PRO A C 1
ATOM 1005 O O . PRO A 1 126 ? 22.675 18.703 3.709 1.00 15.25 131 PRO A O 1
ATOM 1009 N N . ALA A 1 127 ? 24.159 19.601 2.299 1.00 16.95 132 ALA A N 1
ATOM 1010 C CA . ALA A 1 127 ? 24.881 20.267 3.370 1.00 17.68 132 ALA A CA 1
ATOM 1011 C C . ALA A 1 127 ? 23.920 21.211 4.115 1.00 18.14 132 ALA A C 1
ATOM 1012 O O . ALA A 1 127 ? 23.043 21.860 3.495 1.00 18.15 132 ALA A O 1
ATOM 1014 N N . GLY A 1 128 ? 24.043 21.249 5.441 1.00 16.42 133 GLY A N 1
ATOM 1015 C CA . GLY A 1 128 ? 23.186 22.087 6.255 1.00 16.39 133 GLY A CA 1
ATOM 1016 C C . GLY A 1 128 ? 21.908 21.428 6.752 1.00 17.22 133 GLY A C 1
ATOM 1017 O O . GLY A 1 128 ? 21.301 21.945 7.678 1.00 17.26 133 GLY A O 1
ATOM 1018 N N . LYS A 1 129 ? 21.470 20.313 6.153 1.00 17.45 134 LYS A N 1
ATOM 1019 C CA . LYS A 1 129 ? 20.201 19.736 6.563 1.00 18.24 134 LYS A CA 1
ATOM 1020 C C . LYS A 1 129 ? 20.267 19.219 8.034 1.00 19.17 134 LYS A C 1
ATOM 1021 O O . LYS A 1 129 ? 21.251 18.569 8.447 1.00 17.97 134 LYS A O 1
ATOM 1027 N N . ALA A 1 130 ? 19.222 19.516 8.794 1.00 19.26 135 ALA A N 1
ATOM 1028 C CA . ALA A 1 130 ? 19.115 19.054 10.186 1.00 20.76 135 ALA A CA 1
ATOM 1029 C C . ALA A 1 130 ? 18.714 17.596 10.171 1.00 20.72 135 ALA A C 1
ATOM 1030 O O . ALA A 1 130 ? 17.676 17.258 9.590 1.00 22.30 135 ALA A O 1
ATOM 1032 N N . ILE A 1 131 ? 19.514 16.731 10.792 1.00 19.71 136 ILE A N 1
ATOM 1033 C CA . ILE A 1 131 ? 19.131 15.330 10.927 1.00 19.64 136 ILE A CA 1
ATOM 1034 C C . ILE A 1 131 ? 19.362 14.854 12.382 1.00 19.13 136 ILE A C 1
ATOM 1035 O O . ILE A 1 131 ? 19.885 15.606 13.210 1.00 18.75 136 ILE A O 1
ATOM 1040 N N . TRP A 1 132 ? 18.989 13.617 12.674 1.00 18.08 137 TRP A N 1
ATOM 1041 C CA . TRP A 1 132 ? 18.977 13.142 14.049 1.00 18.34 137 TRP A CA 1
ATOM 1042 C C . TRP A 1 132 ? 19.920 11.969 14.218 1.00 18.02 137 TRP A C 1
ATOM 1043 O O . TRP A 1 132 ? 20.018 11.104 13.329 1.00 18.16 137 TRP A O 1
ATOM 1054 N N . VAL A 1 133 ? 20.648 11.967 15.337 1.00 17.24 138 VAL A N 1
ATOM 1055 C CA . VAL A 1 133 ? 21.434 10.798 15.725 1.00 17.05 138 VAL A CA 1
ATOM 1056 C C . VAL A 1 133 ? 20.847 10.302 17.058 1.00 17.32 138 VAL A C 1
ATOM 1057 O O . VAL A 1 133 ? 20.389 11.110 17.906 1.00 16.22 138 VAL A O 1
ATOM 1061 N N . THR A 1 134 ? 20.843 8.991 17.241 1.00 16.81 139 THR A N 1
ATOM 1062 C CA . THR A 1 134 ? 20.197 8.417 18.417 1.00 16.50 139 THR A CA 1
ATOM 1063 C C . THR A 1 134 ? 21.069 7.320 18.981 1.00 16.49 139 THR A C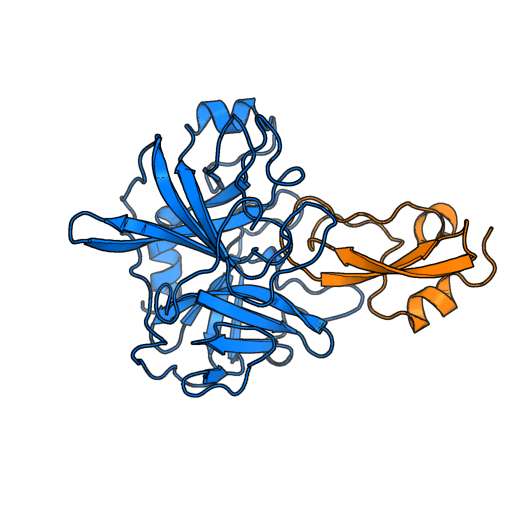 1
ATOM 1064 O O . THR A 1 134 ? 21.768 6.639 18.228 1.00 17.13 139 THR A O 1
ATOM 1068 N N . GLY A 1 135 ? 20.998 7.092 20.296 1.00 16.67 140 GLY A N 1
ATOM 1069 C CA . GLY A 1 135 ? 21.775 5.978 20.880 1.00 15.78 140 GLY A CA 1
ATOM 1070 C C . GLY A 1 135 ? 21.891 6.040 22.389 1.00 16.65 140 GLY A C 1
ATOM 1071 O O . GLY A 1 135 ? 21.453 7.010 23.025 1.00 16.21 140 GLY A O 1
ATOM 1072 N N . TRP A 1 136 ? 22.497 4.997 22.949 1.00 16.57 141 TRP A N 1
ATOM 1073 C CA . TRP A 1 136 ? 22.621 4.842 24.389 1.00 17.62 141 TRP A CA 1
ATOM 1074 C C . TRP A 1 136 ? 24.072 5.148 24.813 1.00 18.58 141 TRP A C 1
ATOM 1075 O O . TRP A 1 136 ? 24.465 4.879 25.950 1.00 19.84 141 TRP A O 1
ATOM 1086 N N . GLY A 1 137 ? 24.860 5.727 23.906 1.00 17.29 142 GLY A N 1
ATOM 1087 C CA . GLY A 1 137 ? 26.255 6.020 24.193 1.00 17.61 142 GLY A CA 1
ATOM 1088 C C . GLY A 1 137 ? 26.494 7.100 25.237 1.00 17.90 142 GLY A C 1
ATOM 1089 O O . GLY A 1 137 ? 25.548 7.658 25.819 1.00 17.37 142 GLY A O 1
ATOM 1090 N N . HIS A 1 138 ? 27.777 7.404 25.453 1.00 18.42 143 HIS A N 1
ATOM 1091 C CA . HIS A 1 138 ? 28.206 8.390 26.453 1.00 18.96 143 HIS A CA 1
ATOM 1092 C C . HIS A 1 138 ? 27.645 9.795 26.274 1.00 19.57 143 HIS A C 1
ATOM 1093 O O . HIS A 1 138 ? 27.462 10.273 25.139 1.00 18.82 143 HIS A O 1
ATOM 1100 N N . THR A 1 139 ? 27.372 10.457 27.391 1.00 20.13 144 THR A N 1
ATOM 1101 C CA . THR A 1 139 ? 26.845 11.815 27.336 1.00 22.06 144 THR A CA 1
ATOM 1102 C C . THR A 1 139 ? 27.989 12.833 27.431 1.00 23.37 144 THR A C 1
ATOM 1103 O O . THR A 1 139 ? 27.752 14.042 27.463 1.00 23.91 144 THR A O 1
ATOM 1107 N N . GLN A 1 140 ? 29.219 12.320 27.462 1.00 23.85 145 GLN A N 1
ATOM 1108 C CA . GLN A 1 140 ? 30.428 13.115 27.431 1.00 25.61 145 GLN A CA 1
ATOM 1109 C C . GLN A 1 140 ? 31.584 12.158 27.108 1.00 25.42 145 GLN A C 1
ATOM 1110 O O . GLN A 1 140 ? 31.547 10.988 27.512 1.00 24.75 145 GLN A O 1
ATOM 1116 N N . TYR A 1 141 ? 32.584 12.629 26.350 1.00 24.96 146 TYR A N 1
ATOM 1117 C CA . TYR A 1 141 ? 33.751 11.798 26.048 1.00 25.83 146 TYR A CA 1
ATOM 1118 C C . TYR A 1 141 ? 34.402 11.346 27.357 1.00 26.29 146 TYR A C 1
ATOM 1119 O O . TYR A 1 141 ? 34.690 12.170 28.234 1.00 25.23 146 TYR A O 1
ATOM 1128 N N . GLY A 1 142 ? 34.614 10.041 27.486 1.00 26.13 147 GLY A N 1
ATOM 1129 C CA . GLY A 1 142 ? 35.203 9.484 28.707 1.00 26.98 147 GLY A CA 1
ATOM 1130 C C . GLY A 1 142 ? 34.237 9.468 29.878 1.00 27.36 147 GLY A C 1
ATOM 1131 O O . GLY A 1 142 ? 34.624 9.211 31.021 1.00 27.44 147 GLY A O 1
ATOM 1132 N N . GLY A 1 143 ? 32.971 9.744 29.598 1.00 26.80 148 GLY A N 1
ATOM 1133 C CA . GLY A 1 143 ? 31.980 9.817 30.644 1.00 26.28 148 GLY A CA 1
ATOM 1134 C C . GLY A 1 143 ? 31.098 8.594 30.508 1.00 26.57 148 GLY A C 1
ATOM 1135 O O . GLY A 1 143 ? 31.571 7.446 30.505 1.00 26.33 148 GLY A O 1
ATOM 1136 N N . THR A 1 144 ? 29.658 8.534 31.141 1.00 27.40 150 THR A N 1
ATOM 1137 C CA . THR A 1 144 ? 28.857 7.342 31.352 1.00 27.54 150 THR A CA 1
ATOM 1138 C C . THR A 1 144 ? 27.745 7.371 30.307 1.00 27.40 150 THR A C 1
ATOM 1139 O O . THR A 1 144 ? 27.423 8.434 29.744 1.00 27.41 150 THR A O 1
ATOM 1143 N N . GLY A 1 145 ? 27.200 6.192 30.031 1.00 27.12 151 GLY A N 1
ATOM 1144 C CA . GLY A 1 145 ? 26.158 6.015 29.037 1.00 26.88 151 GLY A CA 1
ATOM 1145 C C . GLY A 1 145 ? 24.833 6.545 29.539 1.00 26.73 151 GLY A C 1
ATOM 1146 O O . GLY A 1 145 ? 24.759 7.167 30.596 1.00 26.81 151 GLY A O 1
ATOM 1147 N N . ALA A 1 146 ? 23.802 6.337 28.735 1.00 25.52 152 ALA A N 1
ATOM 1148 C CA . ALA A 1 146 ? 22.464 6.791 29.028 1.00 24.44 152 ALA A CA 1
ATOM 1149 C C . ALA A 1 146 ? 21.614 5.537 29.131 1.00 23.77 152 ALA A C 1
ATOM 1150 O O . ALA A 1 146 ? 21.671 4.676 28.239 1.00 23.65 152 ALA A O 1
ATOM 1152 N N . LEU A 1 147 ? 20.829 5.423 30.201 1.00 22.76 153 LEU A N 1
ATOM 1153 C CA . LEU A 1 147 ? 19.837 4.333 30.284 1.00 22.35 153 LEU A CA 1
ATOM 1154 C C . LEU A 1 147 ? 18.740 4.507 29.234 1.00 20.72 153 LEU A C 1
ATOM 1155 O O . LEU A 1 147 ? 18.379 3.556 28.541 1.00 21.11 153 LEU A O 1
ATOM 1160 N N . ILE A 1 148 ? 18.235 5.730 29.124 1.00 20.34 154 ILE A N 1
ATOM 1161 C CA . ILE A 1 148 ? 17.147 6.080 28.185 1.00 20.65 154 ILE A CA 1
ATOM 1162 C C . ILE A 1 148 ? 17.782 6.503 26.870 1.00 19.53 154 ILE A C 1
ATOM 1163 O O . ILE A 1 148 ? 18.700 7.299 26.874 1.00 18.37 154 ILE A O 1
ATOM 1168 N N . LEU A 1 149 ? 17.288 5.975 25.755 1.00 19.42 155 LEU A N 1
ATOM 1169 C CA . LEU A 1 149 ? 17.783 6.367 24.430 1.00 18.51 155 LEU A CA 1
ATOM 1170 C C . LEU A 1 149 ? 17.823 7.878 24.288 1.00 19.12 155 LEU A C 1
ATOM 1171 O O . LEU A 1 149 ? 16.862 8.549 24.626 1.00 20.51 155 LEU A O 1
ATOM 1176 N N . GLN A 1 150 ? 18.935 8.411 23.786 1.00 18.17 156 GLN A N 1
ATOM 1177 C CA . GLN A 1 150 ? 19.057 9.825 23.567 1.00 18.73 156 GLN A CA 1
ATOM 1178 C C . GLN A 1 150 ? 18.879 10.149 22.092 1.00 18.56 156 GLN A C 1
ATOM 1179 O O . GLN A 1 150 ? 19.190 9.318 21.225 1.00 17.49 156 GLN A O 1
ATOM 1185 N N . LYS A 1 151 ? 18.372 11.348 21.829 1.00 18.58 157 LYS A N 1
ATOM 1186 C CA . LYS A 1 151 ? 18.314 11.884 20.466 1.00 19.61 157 LYS A CA 1
ATOM 1187 C C . LYS A 1 151 ? 19.033 13.238 20.450 1.00 20.36 157 LYS A C 1
ATOM 1188 O O . LYS A 1 151 ? 18.989 14.000 21.436 1.00 20.83 157 LYS A O 1
ATOM 1194 N N . GLY A 1 152 ? 19.720 13.517 19.341 1.00 20.13 158 GLY A N 1
ATOM 1195 C CA . GLY A 1 152 ? 20.361 14.795 19.137 1.00 20.21 158 GLY A CA 1
ATOM 1196 C C . GLY A 1 152 ? 20.196 15.260 17.702 1.00 20.62 158 GLY A C 1
ATOM 1197 O O . GLY A 1 152 ? 20.409 14.479 16.758 1.00 21.26 158 GLY A O 1
ATOM 1198 N N . GLU A 1 153 ? 19.828 16.528 17.538 1.00 19.54 159 GLU A N 1
ATOM 1199 C CA . GLU A 1 153 ? 19.682 17.114 16.216 1.00 19.08 159 GLU A CA 1
ATOM 1200 C C . GLU A 1 153 ? 20.996 17.736 15.794 1.00 18.77 159 GLU A C 1
ATOM 1201 O O . GLU A 1 153 ? 21.580 18.544 16.541 1.00 19.88 159 GLU A O 1
ATOM 1207 N N . ILE A 1 154 ? 21.496 17.315 14.635 1.00 18.00 160 ILE A N 1
ATOM 1208 C CA . ILE A 1 154 ? 22.799 17.763 14.112 1.00 18.09 160 ILE A CA 1
ATOM 1209 C C . ILE A 1 154 ? 22.660 18.185 12.639 1.00 19.04 160 ILE A C 1
ATOM 1210 O O . ILE A 1 154 ? 21.594 17.995 12.045 1.00 19.27 160 ILE A O 1
ATOM 1215 N N . ARG A 1 155 ? 23.712 18.759 12.058 1.00 18.91 161 ARG A N 1
ATOM 1216 C CA . ARG A 1 155 ? 23.629 19.233 10.680 1.00 19.16 161 ARG A CA 1
ATOM 1217 C C . ARG A 1 155 ? 24.723 18.639 9.806 1.00 18.64 161 ARG A C 1
ATOM 1218 O O . ARG A 1 155 ? 25.885 18.515 10.227 1.00 17.42 161 ARG A O 1
ATOM 1226 N N . VAL A 1 156 ? 24.334 18.287 8.575 1.00 17.80 162 VAL A N 1
ATOM 1227 C CA . VAL A 1 156 ? 25.280 17.833 7.561 1.00 17.26 162 VAL A CA 1
ATOM 1228 C C . VAL A 1 156 ? 26.282 18.943 7.242 1.00 16.37 162 VAL A C 1
ATOM 1229 O O . VAL A 1 156 ? 25.906 20.074 6.929 1.00 17.13 162 VAL A O 1
ATOM 1233 N N . ILE A 1 157 ? 27.556 18.592 7.292 1.00 16.64 163 ILE A N 1
ATOM 1234 C CA . ILE A 1 157 ? 28.643 19.523 7.055 1.00 18.22 163 ILE A CA 1
ATOM 1235 C C . ILE A 1 157 ? 29.217 19.268 5.658 1.00 18.36 163 ILE A C 1
ATOM 1236 O O . ILE A 1 157 ? 29.295 18.111 5.223 1.00 17.79 163 ILE A O 1
ATOM 1241 N N . GLN A 1 158 ? 29.603 20.353 4.971 1.00 18.77 164 GLN A N 1
ATOM 1242 C CA . GLN A 1 158 ? 30.222 20.283 3.637 1.00 20.31 164 GLN A CA 1
ATOM 1243 C C . GLN A 1 158 ? 31.428 19.370 3.657 1.00 20.04 164 GLN A C 1
ATOM 1244 O O . GLN A 1 158 ? 32.273 19.499 4.542 1.00 20.91 164 GLN A O 1
ATOM 1250 N N . GLN A 1 159 ? 31.521 18.457 2.688 1.00 19.56 165 GLN A N 1
ATOM 1251 C CA . GLN A 1 159 ? 32.660 17.545 2.620 1.00 20.02 165 GLN A CA 1
ATOM 1252 C C . GLN A 1 159 ? 34.010 18.287 2.617 1.00 20.79 165 GLN A C 1
ATOM 1253 O O . GLN A 1 159 ? 34.960 17.825 3.244 1.00 19.42 165 GLN A O 1
ATOM 1259 N N . THR A 1 160 ? 34.117 19.393 1.916 1.00 21.01 166 THR A N 1
ATOM 1260 C CA . THR A 1 160 ? 35.390 20.056 1.874 1.00 22.73 166 THR A CA 1
ATOM 1261 C C . THR A 1 160 ? 35.819 20.567 3.242 1.00 22.25 166 THR A C 1
ATOM 1262 O O . THR A 1 160 ? 36.930 20.392 3.649 1.00 22.34 166 THR A O 1
ATOM 1266 N N . THR A 1 161 ? 34.908 21.207 3.931 1.00 21.53 167 THR A N 1
ATOM 1267 C CA . THR A 1 161 ? 35.138 21.656 5.322 1.00 22.34 167 THR A CA 1
ATOM 1268 C C . THR A 1 161 ? 35.557 20.484 6.237 1.00 21.82 167 THR A C 1
ATOM 1269 O O . THR A 1 161 ? 36.545 20.581 6.994 1.00 21.39 167 THR A O 1
ATOM 1273 N N . CYS A 1 162 ? 34.803 19.381 6.133 1.00 21.43 168 CYS A N 1
ATOM 1274 C CA . CYS A 1 162 ? 35.063 18.121 6.846 1.00 23.11 168 CYS A CA 1
ATOM 1275 C C . CYS A 1 162 ? 36.514 17.651 6.669 1.00 22.89 168 CYS A C 1
ATOM 1276 O O . CYS A 1 162 ? 37.227 17.362 7.653 1.00 22.41 168 CYS A O 1
ATOM 1279 N N . GLU A 1 163 ? 36.954 17.593 5.413 1.00 22.58 169 GLU A N 1
ATOM 1280 C CA . GLU A 1 163 ? 38.322 17.167 5.089 1.00 23.97 169 GLU A CA 1
ATOM 1281 C C . GLU A 1 163 ? 39.362 18.101 5.691 1.00 24.53 169 GLU A C 1
ATOM 1282 O O . GLU A 1 163 ? 40.378 17.648 6.222 1.00 24.37 169 GLU A O 1
ATOM 1288 N N . ASN A 1 164 ? 39.097 19.400 5.604 1.00 25.63 170 ASN A N 1
ATOM 1289 C CA . ASN A 1 164 ? 40.002 20.400 6.158 1.00 27.02 170 ASN A CA 1
ATOM 1290 C C . ASN A 1 164 ? 40.060 20.389 7.689 1.00 27.35 170 ASN A C 1
ATOM 1291 O O . ASN A 1 164 ? 41.118 20.627 8.267 1.00 27.62 170 ASN A O 1
ATOM 1296 N N . LEU A 1 165 ? 38.932 20.096 8.327 1.00 27.47 171 LEU A N 1
ATOM 1297 C CA . LEU A 1 165 ? 38.858 19.989 9.781 1.00 28.27 171 LEU A CA 1
ATOM 1298 C C . LEU A 1 165 ? 39.574 18.736 10.299 1.00 29.02 171 LEU A C 1
ATOM 1299 O O . LEU A 1 165 ? 40.157 18.739 11.403 1.00 28.65 171 LEU A O 1
ATOM 1304 N N . LEU A 1 166 ? 39.546 17.675 9.495 1.00 28.34 172 LEU A N 1
ATOM 1305 C CA . LEU A 1 166 ? 40.130 16.410 9.899 1.00 29.07 172 LEU A CA 1
ATOM 1306 C C . LEU A 1 166 ? 41.104 15.935 8.824 1.00 29.38 172 LEU A C 1
ATOM 1307 O O . LEU A 1 166 ? 40.810 14.996 8.099 1.00 28.92 172 LEU A O 1
ATOM 1312 N N . PRO A 1 167 ? 42.285 16.587 8.722 1.00 30.85 173 PRO A N 1
ATOM 1313 C CA . PRO A 1 167 ? 43.108 16.362 7.531 1.00 31.18 173 PRO A CA 1
ATOM 1314 C C . PRO A 1 167 ? 43.683 14.957 7.452 1.00 31.97 173 PRO A C 1
ATOM 1315 O O . PRO A 1 167 ? 44.000 14.356 8.481 1.00 31.81 173 PRO A O 1
ATOM 1319 N N . GLN A 1 168 ? 43.797 14.441 6.228 1.00 32.50 174 GLN A N 1
ATOM 1320 C CA . GLN A 1 168 ? 44.277 13.074 5.974 1.00 33.70 174 GLN A CA 1
ATOM 1321 C C . GLN A 1 168 ? 43.431 11.972 6.624 1.00 32.61 174 GLN A C 1
ATOM 1322 O O . GLN A 1 168 ? 43.956 10.886 6.887 1.00 33.16 174 GLN A O 1
ATOM 1328 N N . GLN A 1 169 ? 42.150 12.227 6.884 1.00 30.20 175 GLN A N 1
ATOM 1329 C CA . GLN A 1 169 ? 41.334 11.252 7.624 1.00 28.54 175 GLN A CA 1
ATOM 1330 C C . GLN A 1 169 ? 39.984 10.936 7.005 1.00 26.54 175 GLN A C 1
ATOM 1331 O O . GLN A 1 169 ? 39.357 9.957 7.393 1.00 26.10 175 GLN A O 1
ATOM 1337 N N . ILE A 1 170 ? 39.520 11.784 6.094 1.00 24.27 176 ILE A N 1
ATOM 1338 C CA . ILE A 1 170 ? 38.178 11.667 5.531 1.00 23.14 176 ILE A CA 1
ATOM 1339 C C . ILE A 1 170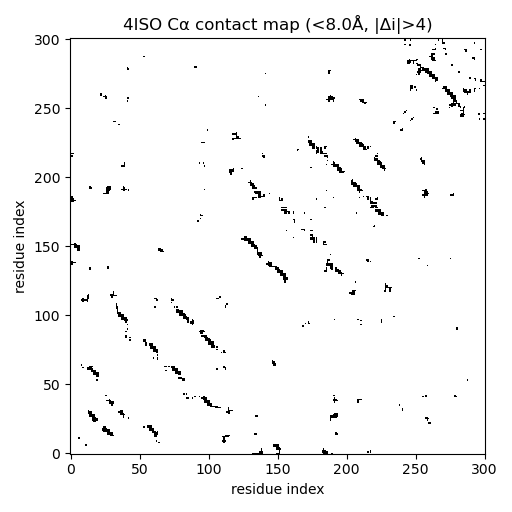 ? 38.247 11.060 4.120 1.00 23.24 176 ILE A C 1
ATOM 1340 O O . ILE A 1 170 ? 39.026 11.535 3.279 1.00 23.60 176 ILE A O 1
ATOM 1345 N N . THR A 1 171 ? 37.472 10.003 3.865 1.00 21.97 177 THR A N 1
ATOM 1346 C CA . THR A 1 171 ? 37.416 9.432 2.506 1.00 21.36 177 THR A CA 1
ATOM 1347 C C . THR A 1 171 ? 36.047 9.732 1.921 1.00 21.47 177 THR A C 1
ATOM 1348 O O . THR A 1 171 ? 35.156 10.196 2.641 1.00 21.25 177 THR A O 1
ATOM 1352 N N . PRO A 1 172 ? 35.851 9.403 0.640 1.00 21.00 178 PRO A N 1
ATOM 1353 C CA . PRO A 1 172 ? 34.513 9.684 0.154 1.00 20.82 178 PRO A CA 1
ATOM 1354 C C . PRO A 1 172 ? 33.417 8.774 0.737 1.00 19.77 178 PRO A C 1
ATOM 1355 O O . PRO A 1 172 ? 32.258 9.068 0.536 1.00 19.61 178 PRO A O 1
ATOM 1359 N N . ARG A 1 173 ? 33.761 7.725 1.485 1.00 18.67 179 ARG A N 1
ATOM 1360 C CA . ARG A 1 173 ? 32.712 6.892 2.128 1.00 18.09 179 ARG A CA 1
ATOM 1361 C C . ARG A 1 173 ? 32.164 7.550 3.398 1.00 17.90 179 ARG A C 1
ATOM 1362 O O . ARG A 1 173 ? 31.188 7.071 3.974 1.00 17.86 179 ARG A O 1
ATOM 1370 N N . MET A 1 174 ? 32.791 8.648 3.809 1.00 16.98 180 MET A N 1
ATOM 1371 C CA . MET A 1 174 ? 32.490 9.294 5.091 1.00 17.25 180 MET A CA 1
ATOM 1372 C C . MET A 1 174 ? 31.773 10.624 4.922 1.00 17.58 180 MET A C 1
ATOM 1373 O O . MET A 1 174 ? 31.928 11.321 3.891 1.00 17.07 180 MET A O 1
ATOM 1378 N N . MET A 1 175 ? 31.006 10.992 5.946 1.00 17.29 181 MET A N 1
ATOM 1379 C CA . MET A 1 175 ? 30.327 12.285 5.978 1.00 18.12 181 MET A CA 1
ATOM 1380 C C . MET A 1 175 ? 30.410 12.867 7.390 1.00 18.20 181 MET A C 1
ATOM 1381 O O . MET A 1 175 ? 30.171 12.145 8.364 1.00 17.47 181 MET A O 1
ATOM 1386 N N . CYS A 1 176 ? 30.744 14.154 7.503 1.00 18.54 182 CYS A N 1
ATOM 1387 C CA . CYS A 1 176 ? 30.745 14.848 8.806 1.00 19.30 182 CYS A CA 1
ATOM 1388 C C . CYS A 1 176 ? 29.342 15.389 9.070 1.00 18.11 182 CYS A C 1
ATOM 1389 O O . CYS A 1 176 ? 28.742 16.016 8.196 1.00 17.31 182 CYS A O 1
ATOM 1392 N N . VAL A 1 177 ? 28.831 15.154 10.277 1.00 18.05 183 VAL A N 1
ATOM 1393 C CA . VAL A 1 177 ? 27.518 15.653 10.707 1.00 17.74 183 VAL A CA 1
ATOM 1394 C C . VAL A 1 177 ? 27.667 16.121 12.139 1.00 18.96 183 VAL A C 1
ATOM 1395 O O . VAL A 1 177 ? 28.258 15.421 12.957 1.00 20.27 183 VAL A O 1
ATOM 1399 N N . GLY A 1 178 ? 27.168 17.303 12.455 1.00 19.42 184 GLY A N 1
ATOM 1400 C CA . GLY A 1 178 ? 27.345 17.838 13.813 1.00 19.78 184 GLY A CA 1
ATOM 1401 C C . GLY A 1 178 ? 27.221 19.347 13.787 1.00 20.98 184 GLY A C 1
ATOM 1402 O O . GLY A 1 178 ? 26.402 19.902 13.037 1.00 20.75 184 GLY A O 1
ATOM 1403 N N . PHE A 1 179 A 28.059 20.015 14.571 1.00 21.34 184 PHE A N 1
ATOM 1404 C CA . PHE A 1 179 A 28.089 21.475 14.610 1.00 22.80 184 PHE A CA 1
ATOM 1405 C C . PHE A 1 179 A 29.536 21.884 14.738 1.00 23.38 184 PHE A C 1
ATOM 1406 O O . PHE A 1 179 A 30.290 21.318 15.531 1.00 23.58 184 PHE A O 1
ATOM 1414 N N . LEU A 1 180 ? 29.940 22.849 13.931 1.00 23.39 185 LEU A N 1
ATOM 1415 C CA . LEU A 1 180 ? 31.268 23.411 14.052 1.00 24.32 185 LEU A CA 1
ATOM 1416 C C . LEU A 1 180 ? 31.465 24.072 15.431 1.00 24.22 185 LEU A C 1
ATOM 1417 O O . LEU A 1 180 ? 32.576 24.116 15.921 1.00 23.77 185 LEU A O 1
ATOM 1422 N N . SER A 1 181 ? 30.382 24.552 16.041 1.00 24.57 186 SER A N 1
ATOM 1423 C CA . SER A 1 181 ? 30.419 25.067 17.408 1.00 26.45 186 SER A CA 1
ATOM 1424 C C . SER A 1 181 ? 30.431 23.941 18.478 1.00 26.39 186 SER A C 1
ATOM 1425 O O . SER A 1 181 ? 30.483 24.238 19.663 1.00 26.82 186 SER A O 1
ATOM 1428 N N . GLY A 1 182 A 30.406 22.670 18.048 1.00 25.76 186 GLY A N 1
ATOM 1429 C CA . GLY A 1 182 A 30.426 21.514 18.955 1.00 24.99 186 GLY A CA 1
ATOM 1430 C C . GLY A 1 182 A 29.169 21.418 19.809 1.00 24.15 186 GLY A C 1
ATOM 1431 O O . GLY A 1 182 A 28.146 21.992 19.444 1.00 24.79 186 GLY A O 1
ATOM 1432 N N . GLY A 1 183 ? 29.240 20.690 20.931 1.00 22.91 187 GLY A N 1
ATOM 1433 C CA . GLY A 1 183 ? 28.145 20.676 21.929 1.00 21.37 187 GLY A CA 1
ATOM 1434 C C . GLY A 1 183 ? 27.128 19.547 21.777 1.00 20.38 187 GLY A C 1
ATOM 1435 O O . GLY A 1 183 ? 26.538 19.084 22.756 1.00 20.20 187 GLY A O 1
ATOM 1436 N N . VAL A 1 184 ? 26.898 19.121 20.539 1.00 19.16 188 VAL A N 1
ATOM 1437 C CA . VAL A 1 184 ? 25.970 18.016 20.243 1.00 18.67 188 VAL A CA 1
ATOM 1438 C C . VAL A 1 184 ? 26.697 17.048 19.291 1.00 18.55 188 VAL A C 1
ATOM 1439 O O . VAL A 1 184 ? 27.237 17.485 18.270 1.00 18.41 188 VAL A O 1
ATOM 1443 N N . ASP A 1 185 ? 26.727 15.753 19.633 1.00 17.44 189 ASP A N 1
ATOM 1444 C CA . ASP A 1 185 ? 27.497 14.782 18.868 1.00 17.69 189 ASP A CA 1
ATOM 1445 C C . ASP A 1 185 ? 27.143 13.362 19.316 1.00 18.10 189 ASP A C 1
ATOM 1446 O O . ASP A 1 185 ? 26.571 13.172 20.402 1.00 18.71 189 ASP A O 1
ATOM 1451 N N . SER A 1 186 ? 27.479 12.359 18.504 1.00 17.08 190 SER A N 1
ATOM 1452 C CA . SER A 1 186 ? 27.372 10.992 18.959 1.00 16.92 190 SER A CA 1
ATOM 1453 C C . SER A 1 186 ? 28.641 10.740 19.776 1.00 16.19 190 SER A C 1
ATOM 1454 O O . SER A 1 186 ? 29.546 11.605 19.812 1.00 15.69 190 SER A O 1
ATOM 1457 N N . CYS A 1 187 ? 28.699 9.612 20.483 1.00 16.44 191 CYS A N 1
ATOM 1458 C CA . CYS A 1 187 ? 29.890 9.320 21.322 1.00 15.93 191 CYS A CA 1
ATOM 1459 C C . CYS A 1 187 ? 30.047 7.805 21.520 1.00 15.56 191 CYS A C 1
ATOM 1460 O O . CYS A 1 187 ? 29.311 7.027 20.916 1.00 14.44 191 CYS A O 1
ATOM 1463 N N . GLN A 1 188 ? 31.040 7.358 22.298 1.00 15.19 192 GLN A N 1
ATOM 1464 C CA . GLN A 1 188 ? 31.223 5.901 22.533 1.00 14.90 192 GLN A CA 1
ATOM 1465 C C . GLN A 1 188 ? 29.946 5.231 23.023 1.00 15.71 192 GLN A C 1
ATOM 1466 O O . GLN A 1 188 ? 29.312 5.726 23.967 1.00 17.85 192 GLN A O 1
ATOM 1472 N N . GLY A 1 189 ? 29.589 4.115 22.381 1.00 15.92 193 GLY A N 1
ATOM 1473 C CA . GLY A 1 189 ? 28.312 3.417 22.570 1.00 15.60 193 GLY A CA 1
ATOM 1474 C C . GLY A 1 189 ? 27.256 3.705 21.491 1.00 15.81 193 GLY A C 1
ATOM 1475 O O . GLY A 1 189 ? 26.246 3.003 21.390 1.00 15.13 193 GLY A O 1
ATOM 1476 N N . ASP A 1 190 ? 27.477 4.749 20.692 1.00 15.93 194 ASP A N 1
ATOM 1477 C CA . ASP A 1 190 ? 26.528 5.089 19.622 1.00 15.79 194 ASP A CA 1
ATOM 1478 C C . ASP A 1 190 ? 26.891 4.450 18.257 1.00 16.09 194 ASP A C 1
ATOM 1479 O O . ASP A 1 190 ? 26.039 4.408 17.361 1.00 16.15 194 ASP A O 1
ATOM 1484 N N . SER A 1 191 ? 28.132 3.970 18.097 1.00 15.12 195 SER A N 1
ATOM 1485 C CA . SER A 1 191 ? 28.576 3.384 16.805 1.00 15.25 195 SER A CA 1
ATOM 1486 C C . SER A 1 191 ? 27.551 2.406 16.247 1.00 15.58 195 SER A C 1
ATOM 1487 O O . SER A 1 191 ? 26.938 1.625 17.001 1.00 15.37 195 SER A O 1
ATOM 1490 N N . GLY A 1 192 ? 27.357 2.456 14.930 1.00 15.31 196 GLY A N 1
ATOM 1491 C CA . GLY A 1 192 ? 26.465 1.508 14.275 1.00 15.03 196 GLY A CA 1
ATOM 1492 C C . GLY A 1 192 ? 25.017 1.923 14.235 1.00 15.59 196 GLY A C 1
ATOM 1493 O O . GLY A 1 192 ? 24.238 1.343 13.468 1.00 15.40 196 GLY A O 1
ATOM 1494 N N . GLY A 1 193 ? 24.638 2.905 15.065 1.00 15.03 197 GLY A N 1
ATOM 1495 C CA . GLY A 1 193 ? 23.298 3.432 15.024 1.00 15.13 197 GLY A CA 1
ATOM 1496 C C . GLY A 1 193 ? 23.077 4.330 13.799 1.00 16.47 197 GLY A C 1
ATOM 1497 O O . GLY A 1 193 ? 24.034 4.794 13.171 1.00 15.42 197 GLY A O 1
ATOM 1498 N N . PRO A 1 194 ? 21.809 4.585 13.465 1.00 17.63 198 PRO A N 1
ATOM 1499 C CA . PRO A 1 194 ? 21.498 5.350 12.245 1.00 17.97 198 PRO A CA 1
ATOM 1500 C C . PRO A 1 194 ? 21.406 6.829 12.465 1.00 18.36 198 PRO A C 1
ATOM 1501 O O . PRO A 1 194 ? 21.017 7.300 13.551 1.00 18.62 198 PRO A O 1
ATOM 1505 N N . LEU A 1 195 ? 21.773 7.563 11.423 1.00 17.89 199 LEU A N 1
ATOM 1506 C CA . LEU A 1 195 ? 21.315 8.929 11.269 1.00 17.29 199 LEU A CA 1
ATOM 1507 C C . LEU A 1 195 ? 19.941 8.883 10.687 1.00 17.20 199 LEU A C 1
ATOM 1508 O O . LEU A 1 195 ? 19.726 8.195 9.680 1.00 16.56 199 LEU A O 1
ATOM 1513 N N . SER A 1 196 ? 19.001 9.612 11.295 1.00 17.09 200 SER A N 1
ATOM 1514 C CA . SER A 1 196 ? 17.629 9.599 10.819 1.00 16.59 200 SER A CA 1
ATOM 1515 C C . SER A 1 196 ? 17.305 10.936 10.182 1.00 16.64 200 SER A C 1
ATOM 1516 O O . SER A 1 196 ? 17.466 11.968 10.840 1.00 16.56 200 SER A O 1
ATOM 1519 N N . SER A 1 197 ? 16.864 10.918 8.912 1.00 17.24 201 SER A N 1
ATOM 1520 C CA . SER A 1 197 ? 16.526 12.157 8.154 1.00 17.21 201 SER A CA 1
ATOM 1521 C C . SER A 1 197 ? 15.081 12.165 7.720 1.00 17.15 201 SER A C 1
ATOM 1522 O O . SER A 1 197 ? 14.635 11.233 7.047 1.00 16.96 201 SER A O 1
ATOM 1525 N N . VAL A 1 198 ? 14.363 13.220 8.084 1.00 17.53 202 VAL A N 1
ATOM 1526 C CA . VAL A 1 198 ? 12.998 13.407 7.631 1.00 18.68 202 VAL A CA 1
ATOM 1527 C C . VAL A 1 198 ? 13.016 13.819 6.145 1.00 19.04 202 VAL A C 1
ATOM 1528 O O . VAL A 1 198 ? 13.684 14.798 5.762 1.00 17.93 202 VAL A O 1
ATOM 1532 N N . GLU A 1 199 ? 12.302 13.052 5.323 1.00 19.48 203 GLU A N 1
ATOM 1533 C CA . GLU A 1 199 ? 12.332 13.262 3.887 1.00 20.49 203 GLU A CA 1
ATOM 1534 C C . GLU A 1 199 ? 11.016 13.872 3.340 1.00 22.20 203 GLU A C 1
ATOM 1535 O O . GLU A 1 199 ? 10.153 14.318 4.133 1.00 21.84 203 GLU A O 1
ATOM 1541 N N . ALA A 1 200 ? 10.887 13.943 2.013 1.00 23.45 204 ALA A N 1
ATOM 1542 C CA . ALA A 1 200 ? 9.872 14.821 1.399 1.00 25.57 204 ALA A CA 1
ATOM 1543 C C . ALA A 1 200 ? 8.433 14.425 1.731 1.00 27.13 204 ALA A C 1
ATOM 1544 O O . ALA A 1 200 ? 7.564 15.272 1.736 1.00 28.04 204 ALA A O 1
ATOM 1546 N N . ASP A 1 201 A 8.186 13.147 1.994 1.00 29.29 204 ASP A N 1
ATOM 1547 C CA . ASP A 1 201 A 6.857 12.692 2.474 1.00 31.74 204 ASP A CA 1
ATOM 1548 C C . ASP A 1 201 A 6.671 12.718 4.006 1.00 31.38 204 ASP A C 1
ATOM 1549 O O . ASP A 1 201 A 5.635 12.287 4.532 1.00 32.30 204 ASP A O 1
ATOM 1554 N N . GLY A 1 202 ? 7.668 13.194 4.733 1.00 30.15 205 GLY A N 1
ATOM 1555 C CA . GLY A 1 202 ? 7.597 13.112 6.181 1.00 28.71 205 GLY A CA 1
ATOM 1556 C C . GLY A 1 202 ? 8.097 11.781 6.727 1.00 27.84 205 GLY A C 1
ATOM 1557 O O . GLY A 1 202 ? 8.255 11.647 7.927 1.00 28.37 205 GLY A O 1
ATOM 1558 N N . ARG A 1 203 ? 8.371 10.799 5.873 1.00 25.44 206 ARG A N 1
ATOM 1559 C CA . ARG A 1 203 ? 8.979 9.528 6.351 1.00 25.04 206 ARG A CA 1
ATOM 1560 C C . ARG A 1 203 ? 10.479 9.672 6.656 1.00 22.92 206 ARG A C 1
ATOM 1561 O O . ARG A 1 203 ? 11.159 10.579 6.140 1.00 21.36 206 ARG A O 1
ATOM 1569 N N . ILE A 1 204 ? 11.003 8.779 7.490 1.00 20.79 207 ILE A N 1
ATOM 1570 C CA . ILE A 1 204 ? 12.400 8.905 7.881 1.00 19.69 207 ILE A CA 1
ATOM 1571 C C . ILE A 1 204 ? 13.301 7.936 7.136 1.00 18.82 207 ILE A C 1
ATOM 1572 O O . ILE A 1 204 ? 13.007 6.746 7.022 1.00 18.31 207 ILE A O 1
ATOM 1577 N N . PHE A 1 205 ? 14.389 8.470 6.608 1.00 17.36 208 PHE A N 1
ATOM 1578 C CA . PHE A 1 205 ? 15.319 7.672 5.835 1.00 17.44 208 PHE A CA 1
ATOM 1579 C C . PHE A 1 205 ? 16.656 7.643 6.548 1.00 16.92 208 PHE A C 1
ATOM 1580 O O . PHE A 1 205 ? 17.017 8.610 7.207 1.00 18.15 208 PHE A O 1
ATOM 1588 N N . GLN A 1 206 ? 17.413 6.561 6.384 1.00 16.85 209 GLN A N 1
ATOM 1589 C CA . GLN A 1 206 ? 18.711 6.502 7.030 1.00 17.08 209 GLN A CA 1
ATOM 1590 C C . GLN A 1 206 ? 19.749 7.251 6.211 1.00 18.11 209 GLN A C 1
ATOM 1591 O O . GLN A 1 206 ? 19.940 6.943 5.027 1.00 18.27 209 GLN A O 1
ATOM 1597 N N . ALA A 1 207 ? 20.418 8.217 6.835 1.00 18.61 21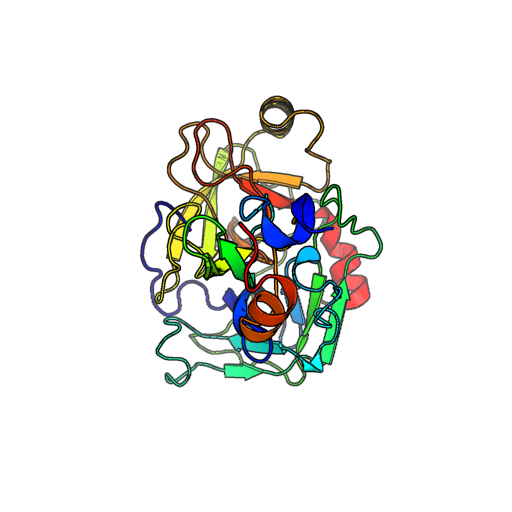0 ALA A N 1
ATOM 1598 C CA . ALA A 1 207 ? 21.424 9.041 6.155 1.00 19.95 210 ALA A CA 1
ATOM 1599 C C . ALA A 1 207 ? 22.859 8.538 6.291 1.00 21.26 210 ALA A C 1
ATOM 1600 O O . ALA A 1 207 ? 23.746 8.946 5.512 1.00 22.82 210 ALA A O 1
ATOM 1602 N N . GLY A 1 208 ? 23.093 7.652 7.257 1.00 19.53 211 GLY A N 1
ATOM 1603 C CA . GLY A 1 208 ? 24.421 7.110 7.467 1.00 18.16 211 GLY A CA 1
ATOM 1604 C C . GLY A 1 208 ? 24.507 6.306 8.752 1.00 17.01 211 GLY A C 1
ATOM 1605 O O . GLY A 1 208 ? 23.493 6.019 9.388 1.00 17.66 211 GLY A O 1
ATOM 1606 N N . VAL A 1 209 ? 25.729 5.940 9.117 1.00 16.89 212 VAL A N 1
ATOM 1607 C CA . VAL A 1 209 ? 26.004 5.033 10.246 1.00 15.56 212 VAL A CA 1
ATOM 1608 C C . VAL A 1 209 ? 27.038 5.714 11.160 1.00 15.76 212 VAL A C 1
ATOM 1609 O O . VAL A 1 209 ? 28.092 6.197 10.695 1.00 14.61 212 VAL A O 1
ATOM 1613 N N . VAL A 1 210 ? 26.737 5.749 12.456 1.00 16.02 213 VAL A N 1
ATOM 1614 C CA . VAL A 1 210 ? 27.676 6.322 13.433 1.00 15.37 213 VAL A CA 1
ATOM 1615 C C . VAL A 1 210 ? 28.993 5.557 13.348 1.00 15.59 213 VAL A C 1
ATOM 1616 O O . VAL A 1 210 ? 29.033 4.325 13.500 1.00 15.93 213 VAL A O 1
ATOM 1620 N N . SER A 1 211 ? 30.091 6.277 13.151 1.00 15.89 214 SER A N 1
ATOM 1621 C CA . SER A 1 211 ? 31.364 5.595 12.936 1.00 16.41 214 SER A CA 1
ATOM 1622 C C . SER A 1 211 ? 32.444 6.034 13.951 1.00 17.01 214 SER A C 1
ATOM 1623 O O . SER A 1 211 ? 32.866 5.242 14.836 1.00 17.12 214 SER A O 1
ATOM 1626 N N . TRP A 1 212 ? 32.907 7.278 13.828 1.00 16.54 215 TRP A N 1
ATOM 1627 C CA . TRP A 1 212 ? 34.056 7.712 14.650 1.00 17.09 215 TRP A CA 1
ATOM 1628 C C . TRP A 1 212 ? 34.081 9.214 14.875 1.00 17.24 215 TRP A C 1
ATOM 1629 O O . TRP A 1 212 ? 33.301 9.971 14.265 1.00 16.40 215 TRP A O 1
ATOM 1640 N N . GLY A 1 213 ? 35.010 9.638 15.694 1.00 17.35 216 GLY A N 1
ATOM 1641 C CA . GLY A 1 213 ? 35.209 11.015 16.025 1.00 18.62 216 GLY A CA 1
ATOM 1642 C C . GLY A 1 213 ? 36.476 11.257 16.814 1.00 19.47 216 GLY A C 1
ATOM 1643 O O . GLY A 1 213 ? 37.004 10.358 17.417 1.00 18.92 216 GLY A O 1
ATOM 1644 N N . ASP A 1 214 ? 36.962 12.484 16.759 1.00 20.26 217 ASP A N 1
ATOM 1645 C CA . ASP A 1 214 ? 38.078 12.908 17.578 1.00 21.85 217 ASP A CA 1
ATOM 1646 C C . ASP A 1 214 ? 37.505 13.526 18.838 1.00 21.19 217 ASP A C 1
ATOM 1647 O O . ASP A 1 214 ? 37.024 14.615 18.805 1.00 22.00 217 ASP A O 1
ATOM 1652 N N . GLY A 1 215 ? 37.504 12.770 19.919 1.00 19.29 219 GLY A N 1
ATOM 1653 C CA . GLY A 1 215 ? 36.713 13.093 21.077 1.00 19.96 219 GLY A CA 1
ATOM 1654 C C . GLY A 1 215 ? 35.202 13.089 20.773 1.00 20.25 219 GLY A C 1
ATOM 1655 O O . GLY A 1 215 ? 34.760 12.390 19.901 1.00 19.41 219 GLY A O 1
ATOM 1656 N N . CYS A 1 216 ? 34.428 13.857 21.512 1.00 19.73 220 CYS A N 1
ATOM 1657 C CA . CYS A 1 216 ? 33.034 14.079 21.201 1.00 20.09 220 CYS A CA 1
ATOM 1658 C C . CYS A 1 216 ? 32.560 15.471 21.537 1.00 19.55 220 CYS A C 1
ATOM 1659 O O . CYS A 1 216 ? 32.877 16.008 22.557 1.00 19.47 220 CYS A O 1
ATOM 1662 N N . ALA A 1 217 ? 31.767 16.022 20.636 1.00 19.11 221 ALA A N 1
ATOM 1663 C CA . ALA A 1 217 ? 31.154 17.323 20.804 1.00 18.66 221 ALA A CA 1
ATOM 1664 C C . ALA A 1 217 ? 32.145 18.502 20.862 1.00 18.92 221 ALA A C 1
ATOM 1665 O O . ALA A 1 217 ? 31.762 19.592 21.249 1.00 18.98 221 ALA A O 1
ATOM 1667 N N . GLN A 1 218 A 33.388 18.304 20.417 1.00 19.91 221 GLN A N 1
ATOM 1668 C CA . GLN A 1 218 A 34.386 19.390 20.455 1.00 19.97 221 GLN A CA 1
ATOM 1669 C C . GLN A 1 218 A 34.172 20.347 19.302 1.00 20.44 221 GLN A C 1
ATOM 1670 O O . GLN A 1 218 A 33.650 19.948 18.253 1.00 19.79 221 GLN A O 1
ATOM 1676 N N . ARG A 1 219 ? 34.603 21.593 19.484 1.00 20.67 222 ARG A N 1
ATOM 1677 C CA . ARG A 1 219 ? 34.539 22.603 18.416 1.00 21.68 222 ARG A CA 1
ATOM 1678 C C . ARG A 1 219 ? 35.329 22.150 17.194 1.00 21.36 222 ARG A C 1
ATOM 1679 O O . ARG A 1 219 ? 36.399 21.557 17.328 1.00 21.10 222 ARG A O 1
ATOM 1687 N N . ASN A 1 220 ? 34.778 22.396 16.005 1.00 21.86 223 ASN A N 1
ATOM 1688 C CA . ASN A 1 220 ? 35.416 21.983 14.753 1.00 22.03 223 ASN A CA 1
ATOM 1689 C C . ASN A 1 220 ? 35.843 20.511 14.660 1.00 22.12 223 ASN A C 1
ATOM 1690 O O . ASN A 1 220 ? 36.770 20.176 13.924 1.00 21.11 223 ASN A O 1
ATOM 1695 N N . LYS A 1 221 ? 35.178 19.635 15.413 1.00 22.29 224 LYS A N 1
ATOM 1696 C CA . LYS A 1 221 ? 35.477 18.202 15.389 1.00 23.29 224 LYS A CA 1
ATOM 1697 C C . LYS A 1 221 ? 34.156 17.455 15.373 1.00 22.14 224 LYS A C 1
ATOM 1698 O O . LYS A 1 221 ? 33.805 16.780 16.330 1.00 22.11 224 LYS A O 1
ATOM 1704 N N . PRO A 1 222 ? 33.392 17.602 14.277 1.00 21.91 225 PRO A N 1
ATOM 1705 C CA . PRO A 1 222 ? 32.092 16.942 14.191 1.00 20.85 225 PRO A CA 1
ATOM 1706 C C . PRO A 1 222 ? 32.257 15.442 14.040 1.00 19.26 225 PRO A C 1
ATOM 1707 O O . PRO A 1 222 ? 33.338 14.964 13.658 1.00 19.91 225 PRO A O 1
ATOM 1711 N N . GLY A 1 223 ? 31.193 14.723 14.362 1.00 18.68 226 GLY A N 1
ATOM 1712 C CA . GLY A 1 223 ? 31.141 13.274 14.239 1.00 17.95 226 GLY A CA 1
ATOM 1713 C C . GLY A 1 223 ? 31.308 12.893 12.770 1.00 17.67 226 GLY A C 1
ATOM 1714 O O . GLY A 1 223 ? 30.896 13.626 11.876 1.00 16.96 226 GLY A O 1
ATOM 1715 N N . VAL A 1 224 ? 31.925 11.748 12.537 1.00 16.41 227 VAL A N 1
ATOM 1716 C CA . VAL A 1 224 ? 32.080 11.238 11.189 1.00 16.24 227 VAL A CA 1
ATOM 1717 C C . VAL A 1 224 ? 31.252 9.940 11.021 1.00 16.69 227 VAL A C 1
ATOM 1718 O O . VAL A 1 224 ? 31.287 9.046 11.883 1.00 16.95 227 VAL A O 1
ATOM 1722 N N . TYR A 1 225 ? 30.517 9.850 9.910 1.00 15.68 228 TYR A N 1
ATOM 1723 C CA . TYR A 1 225 ? 29.495 8.833 9.702 1.00 15.88 228 TYR A CA 1
ATOM 1724 C C . TYR A 1 225 ? 29.726 8.140 8.362 1.00 16.72 228 TYR A C 1
ATOM 1725 O O . TYR A 1 225 ? 30.226 8.778 7.433 1.00 16.91 228 TYR A O 1
ATOM 1734 N N . THR A 1 226 ? 29.372 6.856 8.256 1.00 16.74 229 THR A N 1
ATOM 1735 C CA . THR A 1 226 ? 29.427 6.190 6.958 1.00 17.13 229 THR A CA 1
ATOM 1736 C C . THR A 1 226 ? 28.207 6.606 6.152 1.00 17.37 229 THR A C 1
ATOM 1737 O O . THR A 1 226 ? 27.104 6.581 6.675 1.00 17.12 229 THR A O 1
ATOM 1741 N N . ARG A 1 227 ? 28.423 7.012 4.898 1.00 18.17 230 ARG A N 1
ATOM 1742 C CA . ARG A 1 227 ? 27.330 7.326 3.945 1.00 19.65 230 ARG A CA 1
ATOM 1743 C C . ARG A 1 227 ? 26.462 6.112 3.646 1.00 19.40 230 ARG A C 1
ATOM 1744 O O . ARG A 1 227 ? 26.940 4.995 3.607 1.00 20.58 230 ARG A O 1
ATOM 1752 N N . LEU A 1 228 ? 25.182 6.330 3.418 1.00 19.39 231 LEU A N 1
ATOM 1753 C CA . LEU A 1 228 ? 24.293 5.218 3.104 1.00 20.36 231 LEU A CA 1
ATOM 1754 C C . LEU A 1 228 ? 24.028 5.024 1.587 1.00 20.45 231 LEU A C 1
ATOM 1755 O O . LEU A 1 228 ? 24.090 3.893 1.096 1.00 20.13 231 LEU A O 1
ATOM 1760 N N . PRO A 1 229 ? 23.730 6.121 0.854 1.00 20.45 232 PRO A N 1
ATOM 1761 C CA . PRO A 1 229 ? 23.344 5.965 -0.558 1.00 21.29 232 PRO A CA 1
ATOM 1762 C C . PRO A 1 229 ? 24.347 5.130 -1.393 1.00 21.58 232 PRO A C 1
ATOM 1763 O O . PRO A 1 229 ? 23.936 4.247 -2.137 1.00 21.19 232 PRO A O 1
ATOM 1767 N N . LEU A 1 230 ? 25.639 5.339 -1.236 1.00 22.27 233 LEU A N 1
ATOM 1768 C CA . LEU A 1 230 ? 26.542 4.559 -2.079 1.00 24.62 233 LEU A CA 1
ATOM 1769 C C . LEU A 1 230 ? 26.558 3.066 -1.778 1.00 24.67 233 LEU A C 1
ATOM 1770 O O . LEU A 1 230 ? 27.049 2.302 -2.609 1.00 24.38 233 LEU A O 1
ATOM 1775 N N . PHE A 1 231 ? 26.021 2.663 -0.618 1.00 23.47 234 PHE A N 1
ATOM 1776 C CA . PHE A 1 231 ? 25.894 1.236 -0.280 1.00 23.53 234 PHE A CA 1
ATOM 1777 C C . PHE A 1 231 ? 24.551 0.609 -0.591 1.00 23.77 234 PHE A C 1
ATOM 1778 O O . PHE A 1 231 ? 24.328 -0.555 -0.249 1.00 23.81 234 PHE A O 1
ATOM 1786 N N . ARG A 1 232 ? 23.663 1.353 -1.253 1.00 23.78 235 ARG A N 1
ATOM 1787 C CA . ARG A 1 232 ? 22.328 0.842 -1.511 1.00 25.31 235 ARG A CA 1
ATOM 1788 C C . ARG A 1 232 ? 22.333 -0.476 -2.311 1.00 25.35 235 ARG A C 1
ATOM 1789 O O . ARG A 1 232 ? 21.677 -1.441 -1.928 1.00 25.53 235 ARG A O 1
ATOM 1797 N N . ASP A 1 233 ? 23.102 -0.523 -3.393 1.00 25.41 236 ASP A N 1
ATOM 1798 C CA . ASP A 1 233 ? 23.192 -1.726 -4.225 1.00 26.56 236 ASP A CA 1
ATOM 1799 C C . ASP A 1 233 ? 23.824 -2.923 -3.489 1.00 26.01 236 ASP A C 1
ATOM 1800 O O . ASP A 1 233 ? 23.349 -4.055 -3.629 1.00 25.82 236 ASP A O 1
ATOM 1805 N N . TRP A 1 234 ? 24.877 -2.660 -2.713 1.00 24.97 237 TRP A N 1
ATOM 1806 C CA . TRP A 1 234 ? 25.557 -3.686 -1.901 1.00 25.02 237 TRP A CA 1
ATOM 1807 C C . TRP A 1 234 ? 24.565 -4.283 -0.885 1.00 24.36 237 TRP A C 1
ATOM 1808 O O . TRP A 1 234 ? 24.488 -5.495 -0.701 1.00 23.79 237 TRP A O 1
ATOM 1819 N N . ILE A 1 235 ? 23.769 -3.422 -0.265 1.00 23.47 238 ILE A N 1
ATOM 1820 C CA . ILE A 1 235 ? 22.744 -3.866 0.664 1.00 23.57 238 ILE A CA 1
ATOM 1821 C C . ILE A 1 235 ? 21.708 -4.718 -0.070 1.00 25.02 238 ILE A C 1
ATOM 1822 O O . ILE A 1 235 ? 21.314 -5.790 0.431 1.00 24.75 238 ILE A O 1
ATOM 1827 N N . LYS A 1 236 ? 21.264 -4.257 -1.242 1.00 25.55 239 LYS A N 1
ATOM 1828 C CA . LYS A 1 236 ? 20.327 -5.064 -2.031 1.00 27.75 239 LYS A CA 1
ATOM 1829 C C . LYS A 1 236 ? 20.923 -6.413 -2.469 1.00 28.52 239 LYS A C 1
ATOM 1830 O O . LYS A 1 236 ? 20.255 -7.436 -2.345 1.00 28.69 239 LYS A O 1
ATOM 1836 N N . GLU A 1 237 ? 22.161 -6.401 -2.966 1.00 29.65 240 GLU A N 1
ATOM 1837 C CA . GLU A 1 237 ? 22.850 -7.622 -3.406 1.00 31.91 240 GLU A CA 1
ATOM 1838 C C . GLU A 1 237 ? 22.891 -8.656 -2.292 1.00 32.09 240 GLU A C 1
ATOM 1839 O O . GLU A 1 237 ? 22.848 -9.864 -2.550 1.00 31.99 240 GLU A O 1
ATOM 1845 N N . ASN A 1 238 ? 23.030 -8.181 -1.054 1.00 31.49 241 ASN A N 1
ATOM 1846 C CA . ASN A 1 238 ? 23.301 -9.082 0.063 1.00 31.35 241 ASN A CA 1
ATOM 1847 C C . ASN A 1 238 ? 22.051 -9.508 0.806 1.00 30.51 241 ASN A C 1
ATOM 1848 O O . ASN A 1 238 ? 22.013 -10.580 1.381 1.00 30.67 241 ASN A O 1
ATOM 1853 N N . THR A 1 239 ? 21.027 -8.668 0.783 1.00 29.87 242 THR A N 1
ATOM 1854 C CA . THR A 1 239 ? 19.857 -8.867 1.637 1.00 29.54 242 THR A CA 1
ATOM 1855 C C . THR A 1 239 ? 18.549 -9.017 0.865 1.00 30.04 242 THR A C 1
ATOM 1856 O O . THR A 1 239 ? 17.560 -9.498 1.414 1.00 30.18 242 THR A O 1
ATOM 1860 N N . GLY A 1 240 ? 18.534 -8.566 -0.389 1.00 30.36 243 GLY A N 1
ATOM 1861 C CA . GLY A 1 240 ? 17.285 -8.479 -1.156 1.00 30.90 243 GLY A CA 1
ATOM 1862 C C . GLY A 1 240 ? 16.439 -7.283 -0.752 1.00 31.05 243 GLY A C 1
ATOM 1863 O O . GLY A 1 240 ? 15.341 -7.089 -1.272 1.00 31.12 243 GLY A O 1
ATOM 1864 N N . VAL A 1 241 ? 16.935 -6.476 0.188 1.00 30.98 244 VAL A N 1
ATOM 1865 C CA . VAL A 1 241 ? 16.152 -5.349 0.688 1.00 30.80 244 VAL A CA 1
ATOM 1866 C C . VAL A 1 241 ? 16.528 -4.097 -0.109 1.00 31.14 244 VAL A C 1
ATOM 1867 O O . VAL A 1 241 ? 15.660 -3.337 -0.542 1.00 31.89 244 VAL A O 1
ATOM 1872 N N . GLN B 2 1 ? 57.412 -4.837 26.534 1.00 51.67 245 GLN B N 1
ATOM 1873 C CA . GLN B 2 1 ? 56.308 -5.528 27.253 1.00 51.53 245 GLN B CA 1
ATOM 1874 C C . GLN B 2 1 ? 55.736 -4.656 28.386 1.00 50.55 245 GLN B C 1
ATOM 1875 O O . GLN B 2 1 ? 54.706 -4.034 28.189 1.00 50.79 245 GLN B O 1
ATOM 1881 N N . THR B 2 2 ? 56.400 -4.561 29.539 1.00 49.43 246 THR B N 1
ATOM 1882 C CA . THR B 2 2 ? 55.760 -3.907 30.701 1.00 47.89 246 THR B CA 1
ATOM 1883 C C . THR B 2 2 ? 55.390 -2.441 30.450 1.00 46.61 246 THR B C 1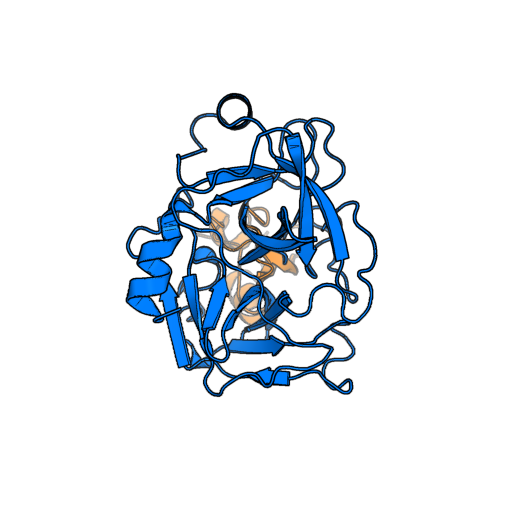
ATOM 1884 O O . THR B 2 2 ? 54.308 -1.999 30.833 1.00 45.79 246 THR B O 1
ATOM 1888 N N . GLU B 2 3 ? 56.276 -1.703 29.789 1.00 45.02 247 GLU B N 1
ATOM 1889 C CA . GLU B 2 3 ? 55.987 -0.336 29.389 1.00 44.06 247 GLU B CA 1
ATOM 1890 C C . GLU B 2 3 ? 54.645 -0.252 28.655 1.00 42.24 247 GLU B C 1
ATOM 1891 O O . GLU B 2 3 ? 53.805 0.587 28.980 1.00 42.61 247 GLU B O 1
ATOM 1897 N N . ASP B 2 4 ? 54.439 -1.133 27.682 1.00 39.65 248 ASP B N 1
ATOM 1898 C CA . ASP B 2 4 ? 53.239 -1.070 26.844 1.00 37.43 248 ASP B CA 1
ATOM 1899 C C . ASP B 2 4 ? 52.026 -1.713 27.503 1.00 35.25 248 ASP B C 1
ATOM 1900 O O . ASP B 2 4 ? 50.928 -1.162 27.450 1.00 34.37 248 ASP B O 1
ATOM 1905 N N . TYR B 2 5 ? 52.231 -2.873 28.122 1.00 32.46 249 TYR B N 1
ATOM 1906 C CA . TYR B 2 5 ? 51.121 -3.676 28.628 1.00 30.97 249 TYR B CA 1
ATOM 1907 C C . TYR B 2 5 ? 50.557 -3.165 29.956 1.00 29.56 249 TYR B C 1
ATOM 1908 O O . TYR B 2 5 ? 49.414 -3.469 30.299 1.00 29.17 249 TYR B O 1
ATOM 1917 N N . CYS B 2 6 ? 51.357 -2.397 30.695 1.00 27.76 250 CYS B N 1
ATOM 1918 C CA . CYS B 2 6 ? 51.019 -2.076 32.083 1.00 26.99 250 CYS B CA 1
ATOM 1919 C C . CYS B 2 6 ? 51.149 -0.619 32.415 1.00 26.22 250 CYS B C 1
ATOM 1920 O O . CYS B 2 6 ? 50.443 -0.112 33.295 1.00 24.82 250 CYS B O 1
ATOM 1923 N N . LEU B 2 7 ? 52.055 0.063 31.721 1.00 25.32 251 LEU B N 1
ATOM 1924 C CA . LEU B 2 7 ? 52.377 1.439 32.080 1.00 25.51 251 LEU B CA 1
ATOM 1925 C C . LEU B 2 7 ? 51.719 2.497 31.191 1.00 25.08 251 LEU B C 1
ATOM 1926 O O . LEU B 2 7 ? 51.638 3.660 31.575 1.00 25.03 251 LEU B O 1
ATOM 1931 N N . ALA B 2 8 ? 51.220 2.078 30.027 1.00 24.56 252 ALA B N 1
ATOM 1932 C CA . ALA B 2 8 ? 50.595 2.997 29.081 1.00 24.07 252 ALA B CA 1
ATOM 1933 C C . ALA B 2 8 ? 49.300 3.546 29.675 1.00 24.00 252 ALA B C 1
ATOM 1934 O O . ALA B 2 8 ? 48.612 2.841 30.401 1.00 23.50 252 ALA B O 1
ATOM 1936 N N . SER B 2 9 ? 48.960 4.793 29.365 1.00 23.29 253 SER B N 1
ATOM 1937 C CA . SER B 2 9 ? 47.634 5.299 29.691 1.00 23.81 253 SER B CA 1
ATOM 1938 C C . SER B 2 9 ? 46.558 4.467 28.985 1.00 22.89 253 SER B C 1
ATOM 1939 O O . SER B 2 9 ? 46.846 3.829 27.954 1.00 21.99 253 SER B O 1
ATOM 1942 N N . ASN B 2 10 ? 45.344 4.456 29.530 1.00 21.35 254 ASN B N 1
ATOM 1943 C CA . ASN B 2 10 ? 44.221 3.812 28.809 1.00 22.57 254 ASN B CA 1
ATOM 1944 C C . ASN B 2 10 ? 43.938 4.616 27.512 1.00 21.32 254 ASN B C 1
ATOM 1945 O O . ASN B 2 10 ? 44.129 5.834 27.500 1.00 21.88 254 ASN B O 1
ATOM 1950 N N . LYS B 2 11 ? 43.557 3.929 26.431 1.00 20.39 255 LYS B N 1
ATOM 1951 C CA . LYS B 2 11 ? 43.220 4.602 25.180 1.00 20.55 255 LYS B CA 1
ATOM 1952 C C . LYS B 2 11 ? 41.822 4.244 24.683 1.00 19.76 255 LYS B C 1
ATOM 1953 O O . LYS B 2 11 ? 41.553 3.105 24.286 1.00 18.92 255 LYS B O 1
ATOM 1959 N N . VAL B 2 12 ? 40.946 5.238 24.690 1.00 19.47 256 VAL B N 1
ATOM 1960 C CA . VAL B 2 12 ? 39.590 5.076 24.195 1.00 18.54 256 VAL B CA 1
ATOM 1961 C C . VAL B 2 12 ? 39.591 5.033 22.650 1.00 17.95 256 VAL B C 1
ATOM 1962 O O . VAL B 2 12 ? 38.900 4.213 22.019 1.00 17.51 256 VAL B O 1
ATOM 1966 N N . GLY B 2 13 ? 40.370 5.929 22.066 1.00 17.80 257 GLY B N 1
ATOM 1967 C CA . GLY B 2 13 ? 40.479 6.021 20.611 1.00 18.29 257 GLY B CA 1
ATOM 1968 C C . GLY B 2 13 ? 39.308 6.782 19.998 1.00 19.21 257 GLY B C 1
ATOM 1969 O O . GLY B 2 13 ? 38.511 7.432 20.707 1.00 18.31 257 GLY B O 1
ATOM 1970 N N . ARG B 2 14 ? 39.213 6.694 18.667 1.00 19.09 258 ARG B N 1
ATOM 1971 C CA . ARG B 2 14 ? 38.288 7.500 17.902 1.00 18.88 258 ARG B CA 1
ATOM 1972 C C . ARG B 2 14 ? 36.978 6.780 17.565 1.00 18.47 258 ARG B C 1
ATOM 1973 O O . ARG B 2 14 ? 35.950 7.437 17.355 1.00 17.75 258 ARG B O 1
ATOM 1981 N N . CYS B 2 15 ? 37.010 5.451 17.457 1.00 18.70 259 CYS B N 1
ATOM 1982 C CA . CYS B 2 15 ? 35.773 4.715 17.127 1.00 18.91 259 CYS B CA 1
ATOM 1983 C C . CYS B 2 15 ? 34.763 4.806 18.251 1.00 18.26 259 CYS B C 1
ATOM 1984 O O . CYS B 2 15 ? 35.127 4.958 19.412 1.00 18.24 259 CYS B O 1
ATOM 1987 N N . ARG B 2 16 ? 33.491 4.726 17.891 1.00 16.16 260 ARG B N 1
ATOM 1988 C CA . ARG B 2 16 ? 32.434 4.977 18.841 1.00 16.08 260 ARG B CA 1
ATOM 1989 C C . ARG B 2 16 ? 31.688 3.753 19.356 1.00 15.46 260 ARG B C 1
ATOM 1990 O O . ARG B 2 16 ? 30.531 3.840 19.739 1.00 16.01 260 ARG B O 1
ATOM 1998 N N . GLY B 2 17 ? 32.355 2.604 19.407 1.00 15.52 261 GLY B N 1
ATOM 1999 C CA . GLY B 2 17 ? 31.751 1.462 20.115 1.00 15.59 261 GLY B CA 1
ATOM 2000 C C . GLY B 2 17 ? 31.919 1.723 21.615 1.00 15.92 261 GLY B C 1
ATOM 2001 O O . GLY B 2 17 ? 32.622 2.685 21.988 1.00 15.57 261 GLY B O 1
ATOM 2002 N N . SER B 2 18 ? 31.246 0.932 22.467 1.00 15.35 262 SER B N 1
ATOM 2003 C CA . SER B 2 18 ? 31.433 1.027 23.936 1.00 16.30 262 SER B CA 1
ATOM 2004 C C . SER B 2 18 ? 31.844 -0.352 24.448 1.00 16.02 262 SER B C 1
ATOM 2005 O O . SER B 2 18 ? 31.012 -1.100 24.955 1.00 17.22 262 SER B O 1
ATOM 2008 N N . PHE B 2 19 ? 33.114 -0.681 24.276 1.00 15.27 263 PHE B N 1
ATOM 2009 C CA . PHE B 2 19 ? 33.661 -1.971 24.685 1.00 16.26 263 PHE B CA 1
ATOM 2010 C C . PHE B 2 19 ? 34.202 -1.848 26.120 1.00 16.10 263 PHE B C 1
ATOM 2011 O O . PHE B 2 19 ? 35.199 -1.158 26.331 1.00 17.21 263 PHE B O 1
ATOM 2019 N N . PRO B 2 20 ? 33.530 -2.488 27.103 1.00 16.80 264 PRO B N 1
ATOM 2020 C CA . PRO B 2 20 ? 34.028 -2.388 28.483 1.00 17.64 264 PRO B CA 1
ATOM 2021 C C . PRO B 2 20 ? 35.325 -3.199 28.637 1.00 17.86 264 PRO B C 1
ATOM 2022 O O . PRO B 2 20 ? 35.403 -4.362 28.211 1.00 18.88 264 PRO B O 1
ATOM 2026 N N . ARG B 2 21 ? 36.356 -2.548 29.169 1.00 17.60 265 ARG B N 1
ATOM 2027 C CA . ARG B 2 21 ? 37.687 -3.123 29.229 1.00 18.51 265 ARG B CA 1
ATOM 2028 C C . ARG B 2 21 ? 38.305 -2.726 30.554 1.00 18.93 265 ARG B C 1
ATOM 2029 O O . ARG B 2 21 ? 37.692 -1.986 31.330 1.00 17.90 265 ARG B O 1
ATOM 2037 N N . TRP B 2 22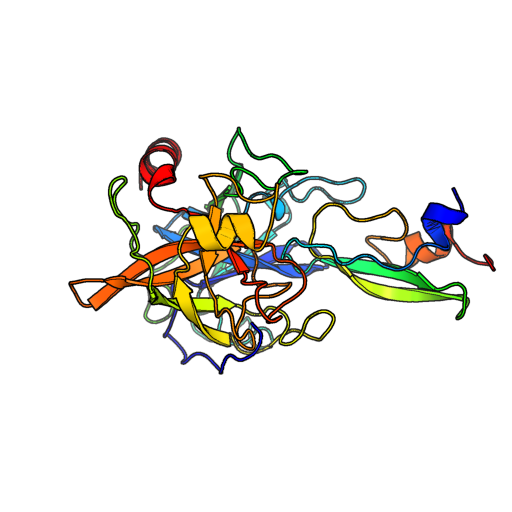 ? 39.493 -3.268 30.811 1.00 19.13 266 TRP B N 1
ATOM 2038 C CA . TRP B 2 22 ? 40.253 -3.003 32.027 1.00 19.32 266 TRP B CA 1
ATOM 2039 C C . TRP B 2 22 ? 41.612 -2.520 31.602 1.00 18.88 266 TRP B C 1
ATOM 2040 O O . TRP B 2 22 ? 42.140 -2.939 30.558 1.00 18.55 266 TRP B O 1
ATOM 2051 N N . TYR B 2 23 ? 42.180 -1.629 32.399 1.00 18.25 267 TYR B N 1
ATOM 2052 C CA . TYR B 2 23 ? 43.562 -1.264 32.239 1.00 18.69 267 TYR B CA 1
ATOM 2053 C C . TYR B 2 23 ? 44.227 -1.236 33.618 1.00 18.53 267 TYR B C 1
ATOM 2054 O O . TYR B 2 23 ? 43.551 -1.016 34.648 1.00 19.01 267 TYR B O 1
ATOM 2063 N N . TYR B 2 24 ? 45.542 -1.422 33.623 1.00 18.29 268 TYR B N 1
ATOM 2064 C CA . TYR B 2 24 ? 46.327 -1.363 34.854 1.00 17.93 268 TYR B CA 1
ATOM 2065 C C . TYR B 2 24 ? 46.764 0.059 35.135 1.00 17.61 268 TYR B C 1
ATOM 2066 O O . TYR B 2 24 ? 47.324 0.726 34.270 1.00 16.74 268 TYR B O 1
ATOM 2075 N N . ASP B 2 25 ? 46.507 0.542 36.352 1.00 17.69 269 ASP B N 1
ATOM 2076 C CA . ASP B 2 25 ? 46.972 1.868 36.727 1.00 18.00 269 ASP B CA 1
ATOM 2077 C C . ASP B 2 25 ? 48.123 1.722 37.731 1.00 17.98 269 ASP B C 1
ATOM 2078 O O . ASP B 2 25 ? 47.878 1.434 38.907 1.00 17.04 269 ASP B O 1
ATOM 2083 N N . PRO B 2 26 ? 49.366 1.959 37.286 1.00 18.71 270 PRO B N 1
ATOM 2084 C CA . PRO B 2 26 ? 50.506 1.711 38.170 1.00 19.46 270 PRO B CA 1
ATOM 2085 C C . PRO B 2 26 ? 50.560 2.703 39.331 1.00 20.07 270 PRO B C 1
ATOM 2086 O O . PRO B 2 26 ? 51.256 2.424 40.281 1.00 21.21 270 PRO B O 1
ATOM 2090 N N . THR B 2 27 ? 49.843 3.829 39.273 1.00 20.50 271 THR B N 1
ATOM 2091 C CA . THR B 2 27 ? 49.848 4.773 40.411 1.00 21.20 271 THR B CA 1
ATOM 2092 C C . THR B 2 27 ? 48.976 4.235 41.539 1.00 21.78 271 THR B C 1
ATOM 2093 O O . THR B 2 27 ? 49.159 4.622 42.695 1.00 21.70 271 THR B O 1
ATOM 2097 N N . GLU B 2 28 ? 48.032 3.352 41.191 1.00 21.96 272 GLU B N 1
ATOM 2098 C CA . GLU B 2 28 ? 47.095 2.767 42.187 1.00 22.17 272 GLU B CA 1
ATOM 2099 C C . GLU B 2 28 ? 47.385 1.286 42.453 1.00 21.96 272 GLU B C 1
ATOM 2100 O O . GLU B 2 28 ? 46.877 0.700 43.443 1.00 21.69 272 GLU B O 1
ATOM 2106 N N . GLN B 2 29 ? 48.209 0.696 41.577 1.00 20.28 273 GLN B N 1
ATOM 2107 C CA . GLN B 2 29 ? 48.514 -0.739 41.544 1.00 21.58 273 GLN B CA 1
ATOM 2108 C C . GLN B 2 29 ? 47.260 -1.618 41.538 1.00 21.89 273 GLN B C 1
ATOM 2109 O O . GLN B 2 29 ? 47.210 -2.672 42.185 1.00 21.84 273 GLN B O 1
ATOM 2115 N N . ILE B 2 30 ? 46.239 -1.186 40.807 1.00 21.50 274 ILE B N 1
ATOM 2116 C CA . ILE B 2 30 ? 45.065 -2.022 40.605 1.00 22.06 274 ILE B CA 1
ATOM 2117 C C . ILE B 2 30 ? 44.612 -1.854 39.158 1.00 21.79 274 ILE B C 1
ATOM 2118 O O . ILE B 2 30 ? 44.984 -0.898 38.491 1.00 21.14 274 ILE B O 1
ATOM 2123 N N . CYS B 2 31 ? 43.801 -2.793 38.706 1.00 21.97 275 CYS B N 1
ATOM 2124 C CA . CYS B 2 31 ? 43.158 -2.716 37.422 1.00 23.21 275 CYS B CA 1
ATOM 2125 C C . CYS B 2 31 ? 41.822 -2.015 37.573 1.00 22.90 275 CYS B C 1
ATOM 2126 O O . CYS B 2 31 ? 41.063 -2.284 38.526 1.00 22.20 275 CYS B O 1
ATOM 2129 N N . LYS B 2 32 ? 41.560 -1.107 36.637 1.00 22.35 276 LYS B N 1
ATOM 2130 C CA . LYS B 2 32 ? 40.337 -0.315 36.613 1.00 22.93 276 LYS B CA 1
ATOM 2131 C C . LYS B 2 32 ? 39.588 -0.420 35.281 1.00 22.53 276 LYS B C 1
ATOM 2132 O O . LYS B 2 32 ? 40.174 -0.740 34.247 1.00 21.84 276 LYS B O 1
ATOM 2138 N N . SER B 2 33 ? 38.293 -0.127 35.324 1.00 22.27 277 SER B N 1
ATOM 2139 C CA . SER B 2 33 ? 37.465 -0.247 34.142 1.00 22.95 277 SER B CA 1
ATOM 2140 C C . SER B 2 33 ? 37.576 1.022 33.283 1.00 21.61 277 SER B C 1
ATOM 2141 O O . SER B 2 33 ? 37.805 2.128 33.799 1.00 21.30 277 SER B O 1
ATOM 2144 N N . PHE B 2 34 ? 37.503 0.845 31.967 1.00 20.08 278 PHE B N 1
ATOM 2145 C CA . PHE B 2 34 ? 37.345 1.973 31.046 1.00 18.55 278 PHE B CA 1
ATOM 2146 C C . PHE B 2 34 ? 36.550 1.500 29.829 1.00 18.58 278 PHE B C 1
ATOM 2147 O O . PHE B 2 34 ? 36.287 0.299 29.670 1.00 18.47 278 PHE B O 1
ATOM 2155 N N . VAL B 2 35 ? 36.174 2.431 28.966 1.00 18.03 279 VAL B N 1
ATOM 2156 C CA . VAL B 2 35 ? 35.354 2.042 27.824 1.00 17.42 279 VAL B CA 1
ATOM 2157 C C . VAL B 2 35 ? 36.173 2.351 26.570 1.00 17.28 279 VAL B C 1
ATOM 2158 O O . VAL B 2 35 ? 36.510 3.505 26.295 1.00 16.90 279 VAL B O 1
ATOM 2162 N N . TYR B 2 36 ? 36.488 1.282 25.846 1.00 16.59 280 TYR B N 1
ATOM 2163 C CA . TYR B 2 36 ? 37.252 1.338 24.617 1.00 17.13 280 TYR B CA 1
ATOM 2164 C C . TYR B 2 36 ? 36.342 1.542 23.394 1.00 16.89 280 TYR B C 1
ATOM 2165 O O . TYR B 2 36 ? 35.285 0.910 23.285 1.00 16.99 280 TYR B O 1
ATOM 2174 N N . GLY B 2 37 ? 36.762 2.411 22.471 1.00 17.60 281 GLY B N 1
ATOM 2175 C CA . GLY B 2 37 ? 35.927 2.743 21.289 1.00 17.28 281 GLY B CA 1
ATOM 2176 C C . GLY B 2 37 ? 35.907 1.622 20.265 1.00 17.27 281 GLY B C 1
ATOM 2177 O O . GLY B 2 37 ? 34.979 1.528 19.450 1.00 16.92 281 GLY B O 1
ATOM 2178 N N . GLY B 2 38 ? 36.932 0.766 20.313 1.00 17.55 282 GLY B N 1
ATOM 2179 C CA . GLY B 2 38 ? 37.003 -0.408 19.438 1.00 17.41 282 GLY B CA 1
ATOM 2180 C C . GLY B 2 38 ? 38.090 -0.428 18.371 1.00 18.96 282 GLY B C 1
ATOM 2181 O O . GLY B 2 38 ? 38.306 -1.468 17.751 1.00 18.98 282 GLY B O 1
ATOM 2182 N N . CYS B 2 39 ? 38.796 0.687 18.167 1.00 19.74 283 CYS B N 1
ATOM 2183 C CA . CYS B 2 39 ? 39.818 0.778 17.101 1.00 21.92 283 CYS B CA 1
ATOM 2184 C C . CYS B 2 39 ? 41.091 1.406 17.612 1.00 21.49 283 CYS B C 1
ATOM 2185 O O . CYS B 2 39 ? 41.037 2.397 18.340 1.00 21.45 283 CYS B O 1
ATOM 2188 N N . LEU B 2 40 ? 42.218 0.842 17.187 1.00 21.99 284 LEU B N 1
ATOM 2189 C CA . LEU B 2 40 ? 43.542 1.437 17.342 1.00 22.99 284 LEU B CA 1
ATOM 2190 C C . LEU B 2 40 ? 43.959 1.572 18.804 1.00 22.68 284 LEU B C 1
ATOM 2191 O O . LEU B 2 40 ? 44.663 2.504 19.172 1.00 23.27 284 LEU B O 1
ATOM 2196 N N . GLY B 2 41 ? 43.527 0.640 19.638 1.00 23.23 285 GLY B N 1
ATOM 2197 C CA . GLY B 2 41 ? 43.862 0.712 21.065 1.00 23.68 285 GLY B CA 1
ATOM 2198 C C . GLY B 2 41 ? 45.315 0.355 21.316 1.00 24.18 285 GLY B C 1
ATOM 2199 O O . GLY B 2 41 ? 46.024 -0.100 20.403 1.00 24.71 285 GLY B O 1
ATOM 2200 N N . ASN B 2 42 ? 45.769 0.555 22.551 1.00 23.31 286 ASN B N 1
ATOM 2201 C CA . ASN B 2 42 ? 47.120 0.147 22.916 1.00 22.50 286 ASN B CA 1
ATOM 2202 C C . ASN B 2 42 ? 47.084 -1.183 23.691 1.00 22.57 286 ASN B C 1
ATOM 2203 O O . ASN B 2 42 ? 46.046 -1.843 23.735 1.00 21.06 286 ASN B O 1
ATOM 2208 N N . LYS B 2 43 ? 48.200 -1.603 24.276 1.00 22.46 287 LYS B N 1
ATOM 2209 C CA . LYS B 2 43 ? 48.258 -2.940 24.883 1.00 22.78 287 LYS B CA 1
ATOM 2210 C C . LYS B 2 43 ? 47.721 -3.003 26.330 1.00 22.61 287 LYS B C 1
ATOM 2211 O O . LYS B 2 43 ? 47.462 -4.089 26.871 1.00 22.65 287 LYS B O 1
ATOM 2217 N N . ASN B 2 44 ? 47.533 -1.848 26.963 1.00 21.46 288 ASN B N 1
ATOM 2218 C CA . ASN B 2 44 ? 47.021 -1.869 28.336 1.00 20.43 288 ASN B CA 1
ATOM 2219 C C . ASN B 2 44 ? 45.503 -1.862 28.245 1.00 19.86 288 ASN B C 1
ATOM 2220 O O . ASN B 2 44 ? 44.852 -0.860 28.502 1.00 19.62 288 ASN B O 1
ATOM 2225 N N . ASN B 2 45 ? 44.937 -2.996 27.870 1.00 20.86 289 ASN B N 1
ATOM 2226 C CA . ASN B 2 45 ? 43.542 -3.052 27.450 1.00 20.53 289 ASN B CA 1
ATOM 2227 C C . ASN B 2 45 ? 43.176 -4.507 27.526 1.00 20.79 289 ASN B C 1
ATOM 2228 O O . ASN B 2 45 ? 43.624 -5.296 26.702 1.00 20.84 289 ASN B O 1
ATOM 2233 N N . TYR B 2 46 ? 42.395 -4.865 28.547 1.00 20.70 290 TYR B N 1
ATOM 2234 C CA . TYR B 2 46 ? 42.077 -6.260 28.811 1.00 21.05 290 TYR B CA 1
ATOM 2235 C C . TYR B 2 46 ? 40.588 -6.481 28.842 1.00 21.26 290 TYR B C 1
ATOM 2236 O O . TYR B 2 46 ? 39.805 -5.650 29.354 1.00 20.34 290 TYR B O 1
ATOM 2245 N N . LEU B 2 47 ? 40.202 -7.628 28.292 1.00 21.61 291 LEU B N 1
ATOM 2246 C CA . LEU B 2 47 ? 38.814 -8.066 28.319 1.00 23.64 291 LEU B CA 1
ATOM 2247 C C . LEU B 2 47 ? 38.245 -8.306 29.745 1.00 23.79 291 LEU B C 1
ATOM 2248 O O . LEU B 2 47 ? 37.080 -7.963 30.033 1.00 23.23 291 LEU B O 1
ATOM 2253 N N . ARG B 2 48 ? 39.040 -8.930 30.610 1.00 24.30 292 ARG B N 1
ATOM 2254 C CA . ARG B 2 48 ? 38.619 -9.192 31.984 1.00 25.62 292 ARG B CA 1
ATOM 2255 C C . ARG B 2 48 ? 39.626 -8.653 32.989 1.00 25.35 292 ARG B C 1
ATOM 2256 O O . ARG B 2 48 ? 40.810 -8.610 32.713 1.00 24.12 292 ARG B O 1
ATOM 2264 N N . GLU B 2 49 ? 39.133 -8.249 34.155 1.00 26.26 293 GLU B N 1
ATOM 2265 C CA . GLU B 2 49 ? 39.990 -7.759 35.238 1.00 28.01 293 GLU B CA 1
ATOM 2266 C C . GLU B 2 49 ? 41.052 -8.788 35.640 1.00 27.84 293 GLU B C 1
ATOM 2267 O O . GLU B 2 49 ? 42.192 -8.417 35.907 1.00 28.05 293 GLU B O 1
ATOM 2273 N N . GLU B 2 50 ? 40.686 -10.071 35.665 1.00 28.93 294 GLU B N 1
ATOM 2274 C CA . GLU B 2 50 ? 41.643 -11.144 36.044 1.00 29.79 294 GLU B CA 1
ATOM 2275 C C . GLU B 2 50 ? 42.844 -11.240 35.126 1.00 29.26 294 GLU B C 1
ATOM 2276 O O . GLU B 2 50 ? 43.960 -11.502 35.603 1.00 28.64 294 GLU B O 1
ATOM 2282 N N . GLU B 2 51 ? 42.639 -10.993 33.823 1.00 27.76 295 GLU B N 1
ATOM 2283 C CA . GLU B 2 51 ? 43.758 -11.005 32.882 1.00 27.22 295 GLU B CA 1
ATOM 2284 C C . GLU B 2 51 ? 44.643 -9.806 33.123 1.00 26.32 295 GLU B C 1
ATOM 2285 O O . GLU B 2 51 ? 45.869 -9.901 33.024 1.00 25.81 295 GLU B O 1
ATOM 2291 N N . CYS B 2 52 ? 44.015 -8.667 33.416 1.00 25.47 296 CYS B N 1
ATOM 2292 C CA . CYS B 2 52 ? 44.764 -7.450 33.648 1.00 25.47 296 CYS B CA 1
ATOM 2293 C C . CYS B 2 52 ? 45.637 -7.667 34.896 1.00 25.87 296 CYS B C 1
ATOM 2294 O O . CYS B 2 52 ? 46.819 -7.344 34.901 1.00 25.48 296 CYS B O 1
ATOM 2297 N N . ILE B 2 53 ? 45.032 -8.243 35.925 1.00 26.76 297 ILE B N 1
ATOM 2298 C CA . ILE B 2 53 ? 45.694 -8.553 37.201 1.00 29.24 297 ILE B CA 1
ATOM 2299 C C . ILE B 2 53 ? 46.870 -9.508 37.010 1.00 28.84 297 ILE B C 1
ATOM 2300 O O . ILE B 2 53 ? 47.974 -9.193 37.448 1.00 29.94 297 ILE B O 1
ATOM 2305 N N . LEU B 2 54 ? 46.635 -10.640 36.336 1.00 29.62 298 LEU B N 1
ATOM 2306 C CA . LEU B 2 54 ? 47.707 -11.582 35.948 1.00 29.17 298 LEU B CA 1
ATOM 2307 C C . LEU B 2 54 ? 48.832 -10.880 35.187 1.00 28.95 298 LEU B C 1
ATOM 2308 O O . LEU B 2 54 ? 50.018 -11.130 35.440 1.00 28.06 298 LEU B O 1
ATOM 2313 N N . ALA B 2 55 ? 48.475 -10.009 34.241 1.00 27.33 299 ALA B N 1
ATOM 2314 C CA . ALA B 2 55 ? 49.498 -9.406 33.391 1.00 26.86 299 ALA B CA 1
ATOM 2315 C C . ALA B 2 55 ? 50.355 -8.404 34.140 1.00 26.98 299 ALA B C 1
ATOM 2316 O O . ALA B 2 55 ? 51.546 -8.276 33.876 1.00 26.43 299 ALA B O 1
ATOM 2318 N N . CYS B 2 56 ? 49.751 -7.681 35.074 1.00 27.58 300 CYS B N 1
ATOM 2319 C CA . CYS B 2 56 ? 50.416 -6.511 35.602 1.00 28.86 300 CYS B CA 1
ATOM 2320 C C . CYS B 2 56 ? 50.654 -6.449 37.118 1.00 30.33 300 CYS B C 1
ATOM 2321 O O . CYS B 2 56 ? 51.264 -5.505 37.580 1.00 30.44 300 CYS B O 1
ATOM 2324 N N . ARG B 2 57 ? 50.180 -7.412 37.894 1.00 32.65 301 ARG B N 1
ATOM 2325 C CA . ARG B 2 57 ? 50.295 -7.265 39.354 1.00 35.64 301 ARG B CA 1
ATOM 2326 C C . ARG B 2 57 ? 51.727 -6.962 39.784 1.00 37.09 301 ARG B C 1
ATOM 2327 O O . ARG B 2 57 ? 52.664 -7.634 39.362 1.00 37.67 301 ARG B O 1
ATOM 2335 N N . GLY B 2 58 ? 51.886 -5.922 40.592 1.00 39.08 302 GLY B N 1
ATOM 2336 C CA . GLY B 2 58 ? 53.177 -5.593 41.184 1.00 41.20 302 GLY B CA 1
ATOM 2337 C C . GLY B 2 58 ? 53.957 -4.516 40.453 1.00 42.76 302 GLY B C 1
ATOM 2338 O O . GLY B 2 58 ? 54.883 -3.923 41.023 1.00 43.30 302 GLY B O 1
ATOM 2339 N N . VAL B 2 59 ? 53.600 -4.263 39.194 1.00 43.74 303 VAL B N 1
ATOM 2340 C CA . VAL B 2 59 ? 54.327 -3.297 38.360 1.00 44.97 303 VAL B CA 1
ATOM 2341 C C . VAL B 2 59 ? 54.256 -1.874 38.935 1.00 46.01 303 VAL B C 1
ATOM 2342 O O . VAL B 2 59 ? 53.198 -1.432 39.402 1.00 45.83 303 VAL B O 1
ATOM 2346 N N . GLN B 2 60 ? 55.386 -1.167 38.891 1.00 47.30 304 GLN B N 1
ATOM 2347 C CA . GLN B 2 60 ? 55.474 0.201 39.414 1.00 48.61 304 GLN B CA 1
ATOM 2348 C C . GLN B 2 60 ? 55.845 1.228 38.340 1.00 48.81 304 GLN B C 1
ATOM 2349 O O . GLN B 2 60 ? 56.726 0.984 37.506 1.00 49.00 304 GLN B O 1
#

Nearest PDB structures (foldseek):
  4isn-assembly1_A  TM=1.001E+00  e=6.129E-50  Homo sapiens
  6t9t-assembly1_A  TM=9.961E-01  e=1.600E-49  Homo sapiens
  3ncl-assembly1_A  TM=9.948E-01  e=5.234E-49  Homo sapiens
  4jz1-assembly1_A  TM=1.000E+00  e=4.469E-48  Homo sapiens
  4is5-assembly1_A  TM=1.000E+00  e=5.294E-48  Homo sapiens

CATH classification: 2.40.10.10 (+1 more: 2.40.10.10)

Organism: Homo sapiens (NCBI:txid9606)

GO terms:
  GO:0030216 keratinocyte differentiation (P, IMP)
  GO:0008236 serine-type peptidase activity (F, TAS)
  GO:0005886 plasma membrane (C, TAS)
  GO:0006508 proteolysis (P, TAS)
  GO:0008236 serine-type peptidase activity (F, IDA)
  GO:0006508 proteolysis (P, IDA)